Protein 2WTP (pdb70)

Solvent-accessible surface area: 10714 Å² total; per-residue (Å²): 132,103,75,94,62,119,56,114,23,149,164,72,5,83,125,34,4,88,110,29,43,91,106,140,26,55,17,59,19,39,10,118,13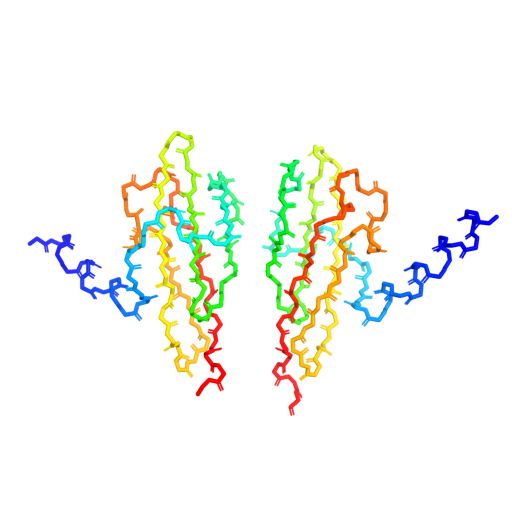4,70,51,187,50,11,16,1,64,19,30,18,22,0,0,1,55,17,55,147,92,39,41,4,10,44,3,28,81,19,77,165,58,37,36,1,24,0,9,69,13,6,90,114,1,89,60,3,85,45,6,106,0,83,0,25,108,3,138,129,140,128,79,133,55,134,35,148,197,118,5,84,128,34,2,80,109,24,47,89,98,126,26,70,29,75,20,74,17,62,136,77,17,170,26,6,11,3,35,16,34,22,20,0,0,1,74,17,66,184,85,55,37,4,10,44,2,30,93,16,130,173,97,51,32,6,44,0,15,52,13,4,97,113,3,83,56,3,87,58,10,82,0,96,2,32,142,12,136,178

Radius of gyration: 17.15 Å; Cα contacts (8 Å, |Δi|>4): 402; chains: 2; bounding box: 35×35×60 Å

InterPro domains:
  IPR031560 Heavy-metal resistance protein CzcE [PF16986] (52-130)
  IPR038674 CzcE superfamily [G3DSA:2.60.40.2280] (38-133)

Nearest PDB structures (foldseek):
  2wto-assembly1_B  TM=1.010E+00  e=3.961E-19  Cupriavidus metallidurans CH34
  1mzy-assembly1_A  TM=5.419E-01  e=1.209E+00  Cereibacter sphaeroides
  2yqb-assembly1_A  TM=2.994E-01  e=4.812E+00  Ralstonia pickettii 12J
  3zbm-assembly1_A  TM=2.886E-01  e=7.467E+00  Ralstonia pickettii 12J
  2wto-assembly1_B  TM=9.902E-01  e=2.083E-18  Cupriavidus metallidurans CH34

CATH classification: 2.60.40.2280

Organism: Cupriavidus metallidurans (strain ATCC 43123 / DSM 2839 / NBRC 102507 / CH34) (NCBI:txid266264)

Secondary structure (DSSP, 8-state):
-HHHHHHHHHHHHHTTEEEE-GGG-S-EEE--TT--EEEEETT-EEEEEETTEEEEEEE---SS-EEEEHHHH-TTSTT-TTPEEEEEPPTT-/-HHHHHHHHHGGGEEEE-GGG-S-EEE--TT--EEEEETT-EEEEEETTEEEEEEE--BSS-EEEEHHHH-TTSTT-TT-EEEEEBP--

B-factor: mean 20.97, std 13.13, range [6.56, 79.63]

Foldseek 3Di:
DVVVVLVVLQVVLVVWFDWDDPVQAPEEAEQDPPAAEDEDEAQHWYWYDYPNDITITGTHAAQAWDKDQQCSVCVPHPNRGRYIYIYHHHPPD/DVLVVLQVVLVQFFDWDDPVPAPEEAEQDPPPQEDEEEAQHKYWYDHVPDITITGTHQAQAWDKDQQCSNPVPHPNRGRYMYTYHHHPD

Structure (mmCIF, N/CA/C/O backbone):
data_2WTP
#
_entry.id   2WTP
#
_cell.length_a   105.000
_cell.length_b   29.530
_cell.length_c   71.170
_cell.angle_alpha   90.00
_cell.angle_beta   113.41
_cell.angle_gamma   90.00
#
_symmetry.space_group_name_H-M   'C 1 2 1'
#
loop_
_entity.id
_entity.type
_entity.pdbx_description
1 polymer 'ORF131 PROTEIN'
2 non-polymer DI(HYDROXYETHYL)ETHER
3 non-polymer 1,2-ETHANEDIOL
4 non-polymer 'COPPER (II) ION'
5 non-polymer 'MAGNESIUM ION'
6 non-polymer 'CHLORIDE ION'
7 non-polymer 2-AMINO-2-HYDROXYMETHYL-PROPANE-1,3-DIOL
8 water water
#
loop_
_atom_site.group_PDB
_atom_site.id
_atom_site.type_symbol
_atom_site.label_atom_id
_atom_site.label_alt_id
_atom_site.label_comp_id
_atom_site.label_asym_id
_atom_site.label_entity_id
_atom_site.label_seq_id
_atom_site.pdbx_PDB_ins_code
_atom_site.Cartn_x
_atom_site.Cartn_y
_atom_site.Cartn_z
_atom_site.occupancy
_atom_site.B_iso_or_equiv
_atom_site.auth_seq_id
_atom_site.auth_comp_id
_atom_site.auth_asym_id
_atom_site.auth_atom_id
_atom_site.pdbx_PDB_model_num
ATOM 1 N N . SER A 1 36 ? 14.182 19.051 8.129 1.00 79.63 13 SER A N 1
ATOM 2 C CA . SER A 1 36 ? 13.599 18.620 9.399 1.00 78.40 13 SER A CA 1
ATOM 3 C C . SER A 1 36 ? 14.524 18.828 10.597 1.00 72.51 13 SER A C 1
ATOM 4 O O . SER A 1 36 ? 14.051 19.098 11.689 1.00 76.02 13 SER A O 1
ATOM 7 N N . THR A 1 37 ? 15.830 18.688 10.394 1.00 67.33 14 THR A N 1
ATOM 8 C CA . THR A 1 37 ? 16.806 18.899 11.463 1.00 66.76 14 THR A CA 1
ATOM 9 C C . THR A 1 37 ? 16.796 20.347 11.948 1.00 73.56 14 THR A C 1
ATOM 10 O O . THR A 1 37 ? 16.995 20.634 13.132 1.00 68.78 14 THR A O 1
ATOM 14 N N . ALA A 1 38 ? 16.573 21.274 11.029 1.00 54.03 15 ALA A N 1
ATOM 15 C CA . ALA A 1 38 ? 16.525 22.657 11.435 1.00 56.35 15 ALA A CA 1
ATOM 16 C C . ALA A 1 38 ? 15.301 22.882 12.317 1.00 48.03 15 ALA A C 1
ATOM 17 O O . ALA A 1 38 ? 15.401 23.510 13.365 1.00 46.04 15 ALA A O 1
ATOM 19 N N . THR A 1 39 ? 14.145 22.386 11.887 1.00 36.80 16 THR A N 1
ATOM 20 C CA . THR A 1 39 ? 12.919 22.597 12.659 1.00 27.75 16 THR A CA 1
ATOM 21 C C . THR A 1 39 ? 13.016 21.961 14.059 1.00 43.06 16 THR A C 1
ATOM 22 O O . THR A 1 39 ? 12.514 22.486 15.043 1.00 30.98 16 THR A O 1
ATOM 26 N N . ALA A 1 40 ? 13.646 20.807 14.147 1.00 31.92 17 ALA A N 1
ATOM 27 C CA . ALA A 1 40 ? 13.713 20.125 15.432 1.00 36.46 17 ALA A CA 1
ATOM 28 C C . ALA A 1 40 ? 14.600 20.929 16.373 1.00 28.71 17 ALA A C 1
ATOM 29 O O . ALA A 1 40 ? 14.310 21.013 17.599 1.00 23.72 17 ALA A O 1
ATOM 31 N N . GLN A 1 41 ? 15.658 21.523 15.817 1.00 27.24 18 GLN A N 1
ATOM 32 C CA . GLN A 1 41 ? 16.612 22.345 16.557 1.00 32.96 18 GLN A CA 1
ATOM 33 C C . GLN A 1 41 ? 15.856 23.548 17.155 1.00 33.21 18 GLN A C 1
ATOM 34 O O . GLN A 1 41 ? 16.149 23.992 18.295 1.00 24.67 18 GLN A O 1
ATOM 40 N N . ALA A 1 42 ? 14.863 24.042 16.419 1.00 29.22 19 ALA A N 1
ATOM 41 C CA . ALA A 1 42 ? 14.101 25.208 16.860 1.00 34.85 19 ALA A CA 1
ATOM 42 C C . ALA A 1 42 ? 13.106 24.841 17.993 1.00 29.46 19 ALA A C 1
ATOM 43 O O . ALA A 1 42 ? 12.971 25.581 18.998 1.00 24.02 19 ALA A O 1
ATOM 45 N N . MET A 1 43 ? 12.479 23.664 17.915 1.00 25.72 20 MET A N 1
ATOM 46 C CA . MET A 1 43 ? 11.604 23.257 18.971 1.00 20.57 20 MET A CA 1
ATOM 47 C C . MET A 1 43 ? 12.399 22.865 20.240 1.00 14.57 20 MET A C 1
ATOM 48 O O . MET A 1 43 ? 11.839 22.904 21.343 1.00 15.24 20 MET A O 1
ATOM 53 N N . ALA A 1 44 ? 13.602 22.311 20.052 1.00 16.89 21 ALA A N 1
ATOM 54 C CA . ALA A 1 44 ? 14.449 21.976 21.206 1.00 14.22 21 ALA A CA 1
ATOM 55 C C . ALA A 1 44 ? 14.767 23.280 21.916 1.00 13.22 21 ALA A C 1
ATOM 56 O O . ALA A 1 44 ? 14.820 23.278 23.130 1.00 11.63 21 ALA A O 1
ATOM 58 N N . LYS A 1 45 ? 15.014 24.358 21.170 1.00 15.69 22 LYS A N 1
ATOM 59 C CA . LYS A 1 45 ? 15.395 25.630 21.851 1.00 15.04 22 LYS A CA 1
ATOM 60 C C . LYS A 1 45 ? 14.151 26.148 22.573 1.00 14.69 22 LYS A C 1
ATOM 61 O O . LYS A 1 45 ? 14.277 26.660 23.676 1.00 12.36 22 LYS A O 1
ATOM 67 N N . ARG A 1 46 ? 12.930 26.016 22.025 1.00 14.73 23 ARG A N 1
ATOM 68 C CA . ARG A 1 46 ? 11.751 26.428 22.765 1.00 12.99 23 ARG A CA 1
ATOM 69 C C . ARG A 1 46 ? 11.592 25.643 24.063 1.00 12.79 23 ARG A C 1
ATOM 70 O O . ARG A 1 46 ? 11.325 26.181 25.144 1.00 13.98 23 ARG A O 1
ATOM 78 N N . HIS A 1 47 ? 11.767 24.304 23.974 1.00 12.66 24 HIS A N 1
ATOM 79 C CA . HIS A 1 47 ? 11.655 23.482 25.153 1.00 12.50 24 HIS A CA 1
ATOM 80 C C . HIS A 1 47 ? 12.674 23.909 26.203 1.00 10.45 24 HIS A C 1
ATOM 81 O O . HIS A 1 47 ? 12.354 24.035 27.372 1.00 9.81 24 HIS A O 1
ATOM 88 N N . ALA A 1 48 ? 13.929 24.082 25.747 1.00 10.81 25 ALA A N 1
ATOM 89 C CA . ALA A 1 48 ? 14.931 24.502 26.738 1.00 10.57 25 ALA A CA 1
ATOM 90 C C . ALA A 1 48 ? 14.571 25.823 27.414 1.00 9.53 25 ALA A C 1
ATOM 91 O O . ALA A 1 48 ? 14.944 25.942 28.627 1.00 8.92 25 ALA A O 1
ATOM 93 N N . THR A 1 49 ? 13.977 26.784 26.721 1.00 9.70 26 THR A N 1
ATOM 94 C CA . THR A 1 49 ? 13.651 28.072 27.304 1.00 9.44 26 THR A CA 1
ATOM 95 C C . THR A 1 49 ? 12.675 27.898 28.466 1.00 9.22 26 THR A C 1
ATOM 96 O O . THR A 1 49 ? 12.685 28.783 29.375 1.00 8.81 26 THR A O 1
ATOM 100 N N . LEU A 1 50 ? 11.901 26.817 28.543 1.00 10.09 27 LEU A N 1
ATOM 101 C CA . LEU A 1 50 ? 11.046 26.588 29.711 1.00 10.45 27 LEU A CA 1
ATOM 102 C C . LEU A 1 50 ? 11.825 26.262 30.931 1.00 9.86 27 LEU A C 1
ATOM 103 O O . LEU A 1 50 ? 11.246 26.274 32.029 1.00 10.89 27 LEU A O 1
ATOM 108 N N . TYR A 1 51 ? 13.111 26.002 30.840 1.00 8.52 28 TYR A N 1
ATOM 109 C CA . TYR A 1 51 ? 13.913 25.579 31.964 1.00 8.48 28 TYR A CA 1
ATOM 110 C C . TYR A 1 51 ? 14.975 26.520 32.396 1.00 7.11 28 TYR A C 1
ATOM 111 O O . TYR A 1 51 ? 15.860 26.236 33.253 1.00 6.56 28 TYR A O 1
ATOM 120 N N . GLY A 1 52 ? 15.026 27.696 31.737 1.00 8.79 29 GLY A N 1
ATOM 121 C CA . GLY A 1 52 ? 16.061 28.721 32.109 1.00 8.17 29 GLY A CA 1
ATOM 122 C C . GLY A 1 52 ? 16.619 29.371 30.913 1.00 8.30 29 GLY A C 1
ATOM 123 O O . GLY A 1 52 ? 16.050 29.461 29.852 1.00 10.02 29 GLY A O 1
ATOM 124 N N . ASP A 1 53 ? 17.821 29.921 31.105 1.00 8.19 30 ASP A N 1
ATOM 125 C CA . ASP A 1 53 ? 18.430 30.840 30.142 1.00 8.70 30 ASP A CA 1
ATOM 126 C C . ASP A 1 53 ? 19.899 30.568 29.985 1.00 8.63 30 ASP A C 1
ATOM 127 O O . ASP A 1 53 ? 20.589 30.299 30.994 1.00 8.24 30 ASP A O 1
ATOM 132 N N . PRO A 1 54 ? 20.468 30.715 28.832 1.00 9.81 31 PRO A N 1
ATOM 133 C CA . PRO A 1 54 ? 21.932 30.691 28.694 1.00 8.96 31 PRO A CA 1
ATOM 134 C C . PRO A 1 54 ? 22.629 31.689 29.595 1.00 10.22 31 PRO A C 1
ATOM 135 O O . PRO A 1 54 ? 22.058 32.804 29.921 1.00 11.10 31 PRO A O 1
ATOM 139 N N . ALA A 1 55 ? 23.792 31.310 30.113 1.00 10.92 32 ALA A N 1
ATOM 140 C CA . ALA A 1 55 ? 24.538 32.153 31.022 1.00 9.05 32 ALA A CA 1
ATOM 141 C C . ALA A 1 55 ? 25.982 32.194 30.626 1.00 9.99 32 ALA A C 1
ATOM 142 O O . ALA A 1 55 ? 26.417 31.364 29.841 1.00 13.05 32 ALA A O 1
ATOM 144 N N . GLY A 1 56 ? 26.697 33.173 31.207 1.00 12.19 33 GLY A N 1
ATOM 145 C CA . GLY A 1 56 ? 28.163 33.162 31.042 1.00 12.39 33 GLY A CA 1
ATOM 146 C C . GLY A 1 56 ? 28.892 32.387 32.136 1.00 10.24 33 GLY A C 1
ATOM 147 O O . GLY A 1 56 ? 28.455 32.395 33.295 1.00 10.39 33 GLY A O 1
ATOM 148 N N . GLN A 1 57 ? 29.976 31.690 31.762 1.00 12.03 34 GLN A N 1
ATOM 149 C CA . GLN A 1 57 ? 30.783 31.026 32.745 1.00 10.88 34 GLN A CA 1
ATOM 150 C C . GLN A 1 57 ? 31.264 31.879 33.876 1.00 11.19 34 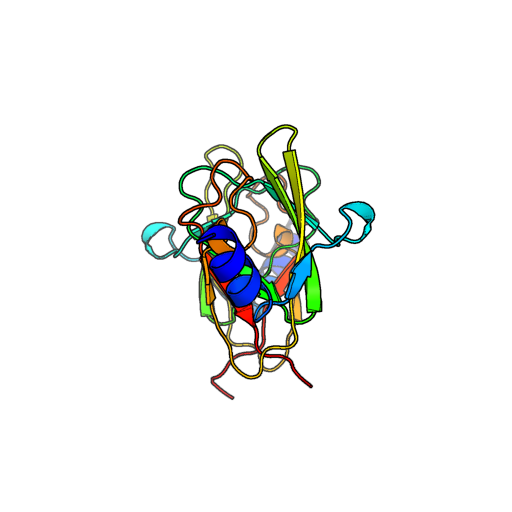GLN A C 1
ATOM 151 O O . GLN A 1 57 ? 31.402 31.342 35.025 1.00 11.50 34 GLN A O 1
ATOM 157 N N . SER A 1 58 ? 31.427 33.193 33.631 1.00 10.52 35 SER A N 1
ATOM 158 C CA . SER A 1 58 ? 31.904 34.031 34.721 1.00 11.63 35 SER A CA 1
ATOM 159 C C . SER A 1 58 ? 30.908 34.230 35.848 1.00 11.01 35 SER A C 1
ATOM 160 O O . SER A 1 58 ? 31.261 34.729 36.913 1.00 12.68 35 SER A O 1
ATOM 163 N N . GLN A 1 59 ? 29.645 33.832 35.651 1.00 8.62 36 GLN A N 1
ATOM 164 C CA . GLN A 1 59 ? 28.631 33.921 36.698 1.00 7.89 36 GLN A CA 1
ATOM 165 C C . GLN A 1 59 ? 28.298 32.557 37.326 1.00 7.74 36 GLN A C 1
ATOM 166 O O . GLN A 1 59 ? 27.443 32.508 38.187 1.00 10.34 36 GLN A O 1
ATOM 172 N N . ALA A 1 60 ? 28.944 31.508 36.837 1.00 8.10 37 ALA A N 1
ATOM 173 C CA . ALA A 1 60 ? 28.604 30.187 37.384 1.00 7.96 37 ALA A CA 1
ATOM 174 C C . ALA A 1 60 ? 29.268 29.967 38.723 1.00 9.49 37 ALA A C 1
ATOM 175 O O . ALA A 1 60 ? 30.417 30.342 38.948 1.00 9.44 37 ALA A O 1
ATOM 177 N N . SER A 1 61 ? 28.560 29.221 39.584 1.00 8.76 38 SER A N 1
ATOM 178 C CA . SER A 1 61 ? 29.063 28.955 40.929 1.00 8.25 38 SER A CA 1
ATOM 179 C C . SER A 1 61 ? 29.817 27.626 40.971 1.00 8.44 38 SER A C 1
ATOM 180 O O . SER A 1 61 ? 30.473 27.329 41.966 1.00 8.55 38 SER A O 1
ATOM 183 N N . ARG A 1 62 ? 29.756 26.804 39.928 1.00 8.22 39 ARG A N 1
ATOM 184 C CA . ARG A 1 62 ? 30.572 25.577 39.828 1.00 8.60 39 ARG A CA 1
ATOM 185 C C . ARG A 1 62 ? 30.659 25.139 38.354 1.00 8.66 39 ARG A C 1
ATOM 186 O O . ARG A 1 62 ? 29.822 25.612 37.565 1.00 8.52 39 ARG A O 1
ATOM 194 N N . ILE A 1 63 ? 31.601 24.274 38.046 1.00 9.04 40 ILE A N 1
ATOM 195 C CA . ILE A 1 63 ? 31.702 23.705 36.672 1.00 9.28 40 ILE A CA 1
ATOM 196 C C . ILE A 1 63 ? 31.537 22.210 36.868 1.00 10.91 40 ILE A C 1
ATOM 197 O O . ILE A 1 63 ? 32.254 21.545 37.708 1.00 11.79 40 ILE A O 1
ATOM 202 N N . ILE A 1 64 ? 30.549 21.626 36.151 1.00 11.69 41 ILE A N 1
ATOM 203 C CA . ILE A 1 64 ? 30.286 20.167 36.264 1.00 12.17 41 ILE A CA 1
ATOM 204 C C . ILE A 1 64 ? 30.918 19.548 34.998 1.00 9.98 41 ILE A C 1
ATOM 205 O O . ILE A 1 64 ? 30.623 19.945 33.870 1.00 12.23 41 ILE A O 1
ATOM 210 N N . ASP A 1 65 ? 31.817 18.578 35.182 1.00 15.81 42 ASP A N 1
ATOM 211 C CA A ASP A 1 65 ? 32.394 17.837 34.065 0.50 16.45 42 ASP A CA 1
ATOM 212 C CA B ASP A 1 65 ? 32.374 17.831 34.051 0.50 16.45 42 ASP A CA 1
ATOM 213 C C . ASP A 1 65 ? 31.347 16.826 33.525 1.00 14.77 42 ASP A C 1
ATOM 214 O O . ASP A 1 65 ? 30.761 16.042 34.258 1.00 20.91 42 ASP A O 1
ATOM 223 N N . VAL A 1 66 ? 31.109 16.864 32.229 1.00 12.65 43 VAL A N 1
ATOM 224 C CA . VAL A 1 66 ? 30.163 15.939 31.594 1.00 13.65 43 VAL A CA 1
ATOM 225 C C . VAL A 1 66 ? 30.973 14.767 30.995 1.00 16.47 43 VAL A C 1
ATOM 226 O O . VAL A 1 66 ? 31.742 14.951 30.079 1.00 22.15 43 VAL A O 1
ATOM 230 N N . LYS A 1 67 ? 30.976 13.650 31.700 1.00 17.74 44 LYS A N 1
ATOM 231 C CA . LYS A 1 67 ? 31.830 12.472 31.325 1.00 20.38 44 LYS A CA 1
ATOM 232 C C . LYS A 1 67 ? 30.937 11.414 30.786 1.00 22.99 44 LYS A C 1
ATOM 233 O O . LYS A 1 67 ? 29.775 11.321 31.160 1.00 22.85 44 LYS A O 1
ATOM 239 N N . PRO A 1 68 ? 31.447 10.579 29.884 1.00 25.75 45 PRO A N 1
ATOM 240 C CA . PRO A 1 68 ? 30.629 9.471 29.375 1.00 22.61 45 PRO A CA 1
ATOM 241 C C . PRO A 1 68 ? 30.023 8.590 30.497 1.00 18.37 45 PRO A C 1
ATOM 242 O O . PRO A 1 68 ? 30.773 8.267 31.426 1.00 25.09 45 PRO A O 1
ATOM 246 N N . GLY A 1 69 ? 28.761 8.281 30.421 1.00 20.30 46 GLY A N 1
ATOM 247 C CA . GLY A 1 69 ? 28.202 7.398 31.438 1.00 22.69 46 GLY A CA 1
ATOM 248 C C . GLY A 1 69 ? 27.382 8.180 32.444 1.00 22.42 46 GLY A C 1
ATOM 249 O O . GLY A 1 69 ? 26.496 7.655 33.089 1.00 17.22 46 GLY A O 1
ATOM 250 N N . MET A 1 70 ? 27.643 9.480 32.562 1.00 19.67 47 MET A N 1
ATOM 251 C CA A MET A 1 70 ? 26.921 10.297 33.528 0.50 15.07 47 MET A CA 1
ATOM 252 C CA B MET A 1 70 ? 26.936 10.289 33.551 0.50 15.09 47 MET A CA 1
ATOM 253 C C . MET A 1 70 ? 25.433 10.224 33.263 1.00 17.72 47 MET A C 1
ATOM 254 O O . MET A 1 70 ? 25.004 10.309 32.079 1.00 18.67 47 MET A O 1
ATOM 263 N N . ARG A 1 71 ? 24.608 10.109 34.314 1.00 14.36 48 ARG A N 1
ATOM 264 C CA . ARG A 1 71 ? 23.167 10.000 34.167 1.00 15.82 48 ARG A CA 1
ATOM 265 C C . ARG A 1 71 ? 22.387 11.177 34.695 1.00 12.47 48 ARG A C 1
ATOM 266 O O . ARG A 1 71 ? 21.434 11.575 34.047 1.00 13.19 48 ARG A O 1
ATOM 274 N N . TYR A 1 72 ? 22.753 11.723 35.864 1.00 10.58 49 TYR A N 1
ATOM 275 C CA . TYR A 1 72 ? 22.069 12.931 36.265 1.00 10.50 49 TYR A CA 1
ATOM 276 C C . TYR A 1 72 ? 22.930 13.781 37.160 1.00 10.23 49 TYR A C 1
ATOM 277 O O . TYR A 1 72 ? 23.945 13.312 37.673 1.00 10.71 49 TYR A O 1
ATOM 286 N N . VAL A 1 73 ? 22.508 15.042 37.270 1.00 9.25 50 VAL A N 1
ATOM 287 C CA A VAL A 1 73 ? 23.062 15.968 38.272 0.50 9.05 50 VAL A CA 1
ATOM 288 C CA B VAL A 1 73 ? 23.062 15.954 38.259 0.50 9.05 50 VAL A CA 1
ATOM 289 C C . VAL A 1 73 ? 21.908 16.689 38.901 1.00 8.43 50 VAL A C 1
ATOM 290 O O . VAL A 1 73 ? 20.814 16.740 38.356 1.00 9.36 50 VAL A O 1
ATOM 297 N N . ASN A 1 74 ? 22.084 17.211 40.122 1.00 8.44 51 ASN A N 1
ATOM 298 C CA . ASN A 1 74 ? 21.061 18.015 40.808 1.00 8.23 51 ASN A CA 1
ATOM 299 C C . ASN A 1 74 ? 21.429 19.464 40.818 1.00 8.30 51 ASN A C 1
ATOM 300 O O . ASN A 1 74 ? 22.548 19.782 41.196 1.00 8.29 51 ASN A O 1
ATOM 305 N N . VAL A 1 75 ? 20.501 20.325 40.418 1.00 8.10 52 VAL A N 1
ATOM 306 C CA . VAL A 1 75 ? 20.724 21.801 40.516 1.00 7.69 52 VAL A CA 1
ATOM 307 C C . VAL A 1 75 ? 19.542 22.396 41.202 1.00 7.71 52 VAL A C 1
ATOM 308 O O . VAL A 1 75 ? 18.434 21.850 41.331 1.00 8.69 52 VAL A O 1
ATOM 312 N N . ASP A 1 76 ? 19.784 23.588 41.743 1.00 8.06 53 ASP A N 1
ATOM 313 C CA . ASP A 1 76 ? 18.710 24.355 42.331 1.00 10.28 53 ASP A CA 1
ATOM 314 C C . ASP A 1 76 ? 18.045 25.266 41.290 1.00 7.33 53 ASP A C 1
ATOM 315 O O . ASP A 1 76 ? 18.657 25.750 40.349 1.00 8.88 53 ASP A O 1
ATOM 320 N N . SER A 1 77 ? 16.765 25.509 41.571 1.00 8.06 54 SER A N 1
ATOM 321 C CA A SER A 1 77 ? 16.103 26.634 40.821 0.80 8.02 54 SER A CA 1
ATOM 322 C CA B SER A 1 77 ? 16.111 26.614 40.847 0.20 8.02 54 SER A CA 1
ATOM 323 C C . SER A 1 77 ? 16.981 27.873 40.967 1.00 7.38 54 SER A C 1
ATOM 324 O O . SER A 1 77 ? 17.407 28.243 42.080 1.00 9.09 54 SER A O 1
ATOM 329 N N . GLY A 1 78 ? 17.213 28.596 39.871 1.00 7.37 55 GLY A N 1
ATOM 330 C CA . GLY A 1 78 ? 18.007 29.816 39.929 1.00 9.55 55 GLY A CA 1
ATOM 331 C C . GLY A 1 78 ? 19.501 29.651 39.917 1.00 8.02 55 GLY A C 1
ATOM 332 O O . GLY A 1 78 ? 20.223 30.617 39.868 1.00 11.83 55 GLY A O 1
ATOM 333 N N . GLU A 1 79 ? 19.968 28.407 40.054 1.00 7.31 56 GLU A N 1
ATOM 334 C CA . GLU A 1 79 ? 21.455 28.237 40.079 1.00 7.26 56 GLU A CA 1
ATOM 335 C C . GLU A 1 79 ? 22.084 28.470 38.739 1.00 7.03 56 GLU A C 1
ATOM 336 O O . GLU A 1 79 ? 21.442 28.107 37.687 1.00 7.42 56 GLU A O 1
ATOM 342 N N . THR A 1 80 ? 23.273 29.059 38.678 1.00 8.17 57 THR A N 1
ATOM 343 C CA . THR A 1 80 ? 23.985 29.240 37.426 1.00 7.72 57 THR A CA 1
ATOM 344 C C . THR A 1 80 ? 25.161 28.263 37.475 1.00 8.51 57 THR A C 1
ATOM 345 O O . THR A 1 80 ? 26.010 28.305 38.350 1.00 9.84 57 THR A O 1
ATOM 349 N N . VAL A 1 81 ? 25.165 27.335 36.519 1.00 8.72 58 VAL A N 1
ATOM 350 C CA . VAL A 1 81 ? 26.102 26.174 36.495 1.00 9.02 58 VAL A CA 1
ATOM 351 C C . VAL A 1 81 ? 26.754 26.142 35.169 1.00 8.54 58 VAL A C 1
ATOM 352 O O . VAL A 1 81 ? 26.066 26.318 34.108 1.00 10.86 58 VAL A O 1
ATOM 356 N N . ALA A 1 82 ? 28.051 25.898 35.158 1.00 8.04 59 ALA A N 1
ATOM 357 C CA . ALA A 1 82 ? 28.741 25.685 33.888 1.00 10.77 59 ALA A CA 1
ATOM 358 C C . ALA A 1 82 ? 29.013 24.221 33.703 1.00 9.45 59 ALA A C 1
ATOM 359 O O . ALA A 1 82 ? 29.184 23.454 34.702 1.00 12.01 59 ALA A O 1
ATOM 361 N N . PHE A 1 83 ? 28.860 23.773 32.456 1.00 9.19 60 PHE A N 1
ATOM 362 C CA . PHE A 1 83 ? 29.076 22.372 32.137 1.00 9.49 60 PHE A CA 1
ATOM 363 C C . PHE A 1 83 ? 30.238 22.268 31.177 1.00 10.52 60 PHE A C 1
ATOM 364 O O . PHE A 1 83 ? 30.315 23.046 30.206 1.00 13.16 60 PHE A O 1
ATOM 372 N N . ARG A 1 84 ? 31.115 21.343 31.444 1.00 10.23 61 ARG A N 1
ATOM 373 C CA A ARG A 1 84 ? 32.387 21.205 30.700 0.60 10.74 61 ARG A CA 1
ATOM 374 C CA B ARG A 1 84 ? 32.334 21.223 30.650 0.40 10.72 61 ARG A CA 1
ATOM 375 C C . ARG A 1 84 ? 32.449 19.877 29.968 1.00 12.04 61 ARG A C 1
ATOM 376 O O . ARG A 1 84 ? 32.200 18.842 30.578 1.00 14.21 61 ARG A O 1
ATOM 391 N N . ALA A 1 85 ? 32.831 19.929 28.690 1.00 10.85 62 ALA A N 1
ATOM 392 C CA . ALA A 1 85 ? 33.240 18.718 27.957 1.00 12.07 62 ALA A CA 1
ATOM 393 C C . ALA A 1 85 ? 34.598 19.037 27.360 1.00 11.96 62 ALA A C 1
ATOM 394 O O . ALA A 1 85 ? 34.717 19.920 26.530 1.00 15.47 62 ALA A O 1
ATOM 396 N N . GLY A 1 86 ? 35.627 18.362 27.857 1.00 16.97 63 GLY A N 1
ATOM 397 C CA . GLY A 1 86 ? 37.007 18.754 27.505 1.00 17.46 63 GLY A CA 1
ATOM 398 C C . GLY A 1 86 ? 37.324 20.181 27.935 1.00 15.89 63 GLY A C 1
ATOM 399 O O . GLY A 1 86 ? 37.189 20.517 29.109 1.00 22.53 63 GLY A O 1
ATOM 400 N N . GLU A 1 87 ? 37.586 21.082 27.001 1.00 19.97 64 GLU A N 1
ATOM 401 C CA . GLU A 1 87 ? 37.754 22.466 27.387 1.00 21.03 64 GLU A CA 1
ATOM 402 C C . GLU A 1 87 ? 36.632 23.306 26.869 1.00 23.53 64 GLU A C 1
ATOM 403 O O . GLU A 1 87 ? 36.646 24.529 27.034 1.00 25.61 64 GLU A O 1
ATOM 409 N N . LYS A 1 88 ? 35.598 22.680 26.318 1.00 17.99 65 LYS A N 1
ATOM 410 C CA . LYS A 1 88 ? 34.427 23.470 25.941 1.00 15.61 65 LYS A CA 1
ATOM 411 C C . LYS A 1 88 ? 33.501 23.609 27.180 1.00 16.38 65 LYS A C 1
ATOM 412 O O . LYS A 1 88 ? 33.198 22.615 27.840 1.00 13.06 65 LYS A O 1
ATOM 418 N N . ILE A 1 89 ? 33.148 24.851 27.509 1.00 17.40 66 ILE A N 1
ATOM 419 C CA . ILE A 1 89 ? 32.315 25.152 28.677 1.00 13.61 66 ILE A CA 1
ATOM 420 C C . ILE A 1 89 ? 31.100 25.913 28.214 1.00 13.05 66 ILE A C 1
ATOM 421 O O . ILE A 1 89 ? 31.191 26.958 27.498 1.00 18.02 66 ILE A O 1
ATOM 426 N N . VAL A 1 90 ? 29.919 25.458 28.639 1.00 12.82 67 VAL A N 1
ATOM 427 C CA . VAL A 1 90 ? 28.657 26.164 28.345 1.00 12.83 67 VAL A CA 1
ATOM 428 C C . VAL A 1 90 ? 27.905 26.322 29.673 1.00 10.08 67 VAL A C 1
ATOM 429 O O . VAL A 1 90 ? 27.743 25.317 30.395 1.00 11.38 67 VAL A O 1
ATOM 433 N N . ALA A 1 91 ? 27.394 27.507 29.987 1.00 10.01 68 ALA A N 1
ATOM 434 C CA . ALA A 1 91 ? 26.703 27.741 31.263 1.00 9.64 68 ALA A CA 1
ATOM 435 C C . ALA A 1 91 ? 25.228 28.053 31.122 1.00 8.04 68 ALA A C 1
ATOM 436 O O . ALA A 1 91 ? 24.765 28.406 30.013 1.00 8.65 68 ALA A O 1
ATOM 438 N N . TRP A 1 92 ? 24.475 27.790 32.171 1.00 7.97 69 TRP A N 1
ATOM 439 C CA . TRP A 1 92 ? 23.012 27.933 32.173 1.00 7.50 69 TRP A CA 1
ATOM 440 C C . TRP A 1 92 ? 22.569 28.442 33.502 1.00 7.19 69 TRP A C 1
ATOM 441 O O . TRP A 1 92 ? 23.085 27.979 34.544 1.00 8.91 69 TRP A O 1
ATOM 452 N N . THR A 1 93 ? 21.530 29.290 33.517 1.00 7.16 70 THR A N 1
ATOM 453 C CA . THR A 1 93 ? 20.842 29.671 34.725 1.00 7.45 70 THR A CA 1
ATOM 454 C C . THR A 1 93 ? 19.489 29.006 34.748 1.00 7.02 70 THR A C 1
ATOM 455 O O . THR A 1 93 ? 18.635 29.282 33.900 1.00 8.21 70 THR A O 1
ATOM 459 N N . PHE A 1 94 ? 19.254 28.152 35.737 1.00 6.97 71 PHE A N 1
ATOM 460 C CA . PHE A 1 94 ? 17.981 27.433 35.798 1.00 7.14 71 PHE A CA 1
ATOM 461 C C . PHE A 1 94 ? 16.821 28.248 36.234 1.00 7.15 71 PHE A C 1
ATOM 462 O O . PHE A 1 94 ? 17.003 29.183 37.045 1.00 9.36 71 PHE A O 1
ATOM 470 N N . ALA A 1 95 ? 15.652 27.992 35.643 1.00 8.23 72 ALA A N 1
ATOM 471 C CA . ALA A 1 95 ? 14.465 28.735 35.992 1.00 8.66 72 ALA A CA 1
ATOM 472 C C . ALA A 1 95 ? 14.036 28.491 37.414 1.00 10.28 72 ALA A C 1
ATOM 473 O O . ALA A 1 95 ? 14.545 27.580 38.102 1.00 9.57 72 ALA A O 1
ATOM 475 N N . GLN A 1 96 ? 13.005 29.222 37.858 1.00 8.26 73 GLN A N 1
ATOM 476 C CA . GLN A 1 96 ? 12.404 29.054 39.170 1.00 8.77 73 GLN A CA 1
ATOM 477 C C . GLN A 1 96 ? 11.216 28.148 39.021 1.00 10.25 73 GLN A C 1
ATOM 478 O O . GLN A 1 96 ? 10.205 28.521 38.434 1.00 12.07 73 GLN A O 1
ATOM 484 N N . MET A 1 97 ? 11.364 26.913 39.508 1.00 9.75 74 MET A N 1
ATOM 485 C CA . MET A 1 97 ? 10.361 25.903 39.264 1.00 9.64 74 MET A CA 1
ATOM 486 C C . MET A 1 97 ? 9.368 25.717 40.354 1.00 10.51 74 MET A C 1
ATOM 487 O O . MET A 1 97 ? 9.729 25.633 41.530 1.00 11.20 74 MET A O 1
ATOM 492 N N . VAL A 1 98 ? 8.071 25.557 40.030 1.00 9.86 75 VAL A N 1
ATOM 493 C CA . VAL A 1 98 ? 7.093 25.416 41.109 1.00 12.78 75 VAL A CA 1
ATOM 494 C C . VAL A 1 98 ? 7.167 24.063 41.851 1.00 12.33 75 VAL A C 1
ATOM 495 O O . VAL A 1 98 ? 6.838 23.960 42.999 1.00 14.53 75 VAL A O 1
ATOM 499 N N . ARG A 1 99 ? 7.623 23.053 41.100 1.00 11.21 76 ARG A N 1
ATOM 500 C CA . ARG A 1 99 ? 7.833 21.732 41.648 1.00 10.74 76 ARG A CA 1
ATOM 501 C C . ARG A 1 99 ? 9.115 21.202 41.063 1.00 9.75 76 ARG A C 1
ATOM 502 O O . ARG A 1 99 ? 9.612 21.680 40.0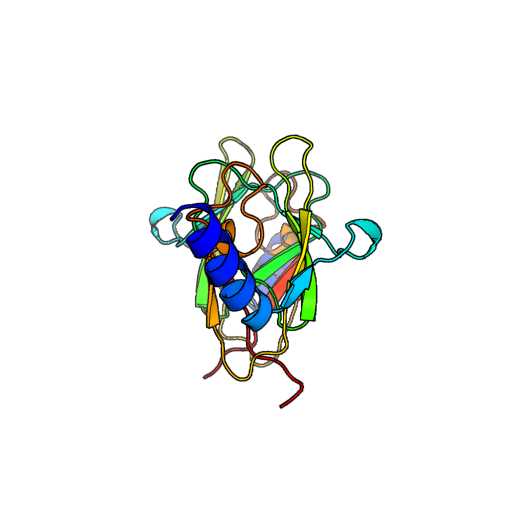13 1.00 9.61 76 ARG A O 1
ATOM 510 N N . ASP A 1 100 ? 9.666 20.167 41.699 1.00 9.29 77 ASP A N 1
ATOM 511 C CA . ASP A 1 100 ? 10.867 19.528 41.118 1.00 8.54 77 ASP A CA 1
ATOM 512 C C . ASP A 1 100 ? 10.606 19.053 39.696 1.00 8.43 77 ASP A C 1
ATOM 513 O O . ASP A 1 100 ? 9.440 18.560 39.386 1.00 10.59 77 ASP A O 1
ATOM 518 N N . THR A 1 101 ? 11.581 19.232 38.813 1.00 8.21 78 THR A N 1
ATOM 519 C CA . THR A 1 101 ? 11.375 18.795 37.445 1.00 8.58 78 THR A CA 1
ATOM 520 C C . THR A 1 101 ? 12.724 18.451 36.846 1.00 11.39 78 THR A C 1
ATOM 521 O O . THR A 1 101 ? 13.755 18.850 37.392 1.00 13.64 78 THR A O 1
ATOM 525 N N . SER A 1 102 ? 12.763 17.742 35.776 1.00 8.50 79 SER A N 1
ATOM 526 C CA . SER A 1 102 ? 13.999 17.498 35.117 1.00 8.45 79 SER A CA 1
ATOM 527 C C . SER A 1 102 ? 13.994 17.814 33.637 1.00 8.28 79 SER A C 1
ATOM 528 O O . SER A 1 102 ? 12.908 17.944 33.004 1.00 8.21 79 SER A O 1
ATOM 531 N N . VAL A 1 103 ? 15.197 17.983 33.062 1.00 8.16 80 VAL A N 1
ATOM 532 C CA . VAL A 1 103 ? 15.309 18.213 31.619 1.00 8.01 80 VAL A CA 1
ATOM 533 C C . VAL A 1 103 ? 16.551 17.560 31.098 1.00 8.38 80 VAL A C 1
ATOM 534 O O . VAL A 1 103 ? 17.553 17.483 31.842 1.00 8.38 80 VAL A O 1
ATOM 538 N N . ASP A 1 104 ? 16.563 17.165 29.821 1.00 8.26 81 ASP A N 1
ATOM 539 C CA . ASP A 1 104 ? 17.825 16.621 29.287 1.00 8.38 81 ASP A CA 1
ATOM 540 C C . ASP A 1 104 ? 18.810 17.705 29.005 1.00 8.10 81 ASP A C 1
ATOM 541 O O . ASP A 1 104 ? 18.459 18.642 28.272 1.00 8.15 81 ASP A O 1
ATOM 546 N N . LEU A 1 105 ? 20.071 17.569 29.449 1.00 8.23 82 LEU A N 1
ATOM 547 C CA . LEU A 1 105 ? 21.050 18.638 29.234 1.00 8.21 82 LEU A CA 1
ATOM 548 C C . LEU A 1 105 ? 21.263 18.792 27.721 1.00 10.80 82 LEU A C 1
ATOM 549 O O . LEU A 1 105 ? 21.687 19.870 27.267 1.00 11.17 82 LEU A O 1
ATOM 554 N N . GLY A 1 106 ? 21.115 17.739 26.926 1.00 8.91 83 GLY A N 1
ATOM 555 C CA . GLY A 1 106 ? 21.343 17.814 25.469 1.00 11.99 83 GLY A CA 1
ATOM 556 C C . GLY A 1 106 ? 20.343 18.719 24.755 1.00 12.55 83 GLY A C 1
ATOM 557 O O . GLY A 1 106 ? 20.606 19.092 23.597 1.00 15.61 83 GLY A O 1
ATOM 558 N N . LEU A 1 107 ? 19.231 19.032 25.394 1.00 8.89 84 LEU A N 1
ATOM 559 C CA . LEU A 1 107 ? 18.257 19.980 24.826 1.00 11.31 84 LEU A CA 1
ATOM 560 C C . LEU A 1 107 ? 18.607 21.399 25.234 1.00 9.14 84 LEU A C 1
ATOM 561 O O . LEU A 1 107 ? 18.387 22.334 24.474 1.00 11.63 84 LEU A O 1
ATOM 566 N N . LEU A 1 108 ? 19.185 21.581 26.413 1.00 10.06 85 LEU A N 1
ATOM 567 C CA . LEU A 1 108 ? 19.702 22.897 26.825 1.00 9.48 85 LEU A CA 1
ATOM 568 C C . LEU A 1 108 ? 20.920 23.325 26.052 1.00 11.76 85 LEU A C 1
ATOM 569 O O . LEU A 1 108 ? 21.108 24.514 25.732 1.00 13.24 85 LEU A O 1
ATOM 574 N N . MET A 1 109 ? 21.844 22.390 25.812 1.00 10.65 86 MET A N 1
ATOM 575 C CA . MET A 1 109 ? 23.163 22.744 25.225 1.00 10.48 86 MET A CA 1
ATOM 576 C C . MET A 1 109 ? 23.604 21.682 24.182 1.00 12.16 86 MET A C 1
ATOM 577 O O . MET A 1 109 ? 24.469 20.828 24.437 1.00 13.35 86 MET A O 1
ATOM 582 N N . PRO A 1 110 ? 22.897 21.674 23.049 1.00 14.74 87 PRO A N 1
ATOM 583 C CA . PRO A 1 110 ? 23.169 20.670 22.025 1.00 14.96 87 PRO A CA 1
ATOM 584 C C . PRO A 1 110 ? 24.597 20.756 21.472 1.00 17.97 87 PRO A C 1
ATOM 585 O O . PRO A 1 110 ? 25.065 19.730 20.977 1.00 26.10 87 PRO A O 1
ATOM 589 N N . ASP A 1 111 ? 25.254 21.892 21.636 1.00 15.36 88 ASP A N 1
ATOM 590 C CA . ASP A 1 111 ? 26.604 21.973 21.104 1.00 20.85 88 ASP A CA 1
ATOM 591 C C . ASP A 1 111 ? 27.673 21.546 22.076 1.00 22.27 88 ASP A C 1
ATOM 592 O O . ASP A 1 111 ? 28.880 21.609 21.749 1.00 24.86 88 ASP A O 1
ATOM 597 N N . LEU A 1 112 ? 27.298 21.104 23.279 1.00 14.21 89 LEU A N 1
ATOM 598 C CA . LEU A 1 112 ? 28.271 20.566 24.228 1.00 15.10 89 LEU A CA 1
ATOM 599 C C . LEU A 1 112 ? 28.342 19.084 24.032 1.00 16.49 89 LEU A C 1
ATOM 600 O O . LEU A 1 112 ? 27.400 18.346 24.301 1.00 15.23 89 LEU A O 1
ATOM 605 N N . PRO A 1 113 ? 29.458 18.584 23.508 1.00 15.55 90 PRO A N 1
ATOM 606 C CA . PRO A 1 113 ? 29.467 17.160 23.171 1.00 15.38 90 PRO A CA 1
ATOM 607 C C . PRO A 1 113 ? 29.283 16.258 24.384 1.00 15.98 90 PRO A C 1
ATOM 608 O O . PRO A 1 113 ? 29.846 16.503 25.436 1.00 18.25 90 PRO A O 1
ATOM 612 N N . GLY A 1 114 ? 28.449 15.212 24.261 1.00 15.98 91 GLY A N 1
ATOM 613 C CA . GLY A 1 114 ? 28.186 14.289 25.361 1.00 16.73 91 GLY A CA 1
ATOM 614 C C . GLY A 1 114 ? 27.053 14.706 26.287 1.00 13.35 91 GLY A C 1
ATOM 615 O O . GLY A 1 114 ? 26.744 14.004 27.267 1.00 16.97 91 GLY A O 1
ATOM 616 N N . SER A 1 115 ? 26.464 15.873 26.024 1.00 13.67 92 SER A N 1
ATOM 617 C CA . SER A 1 115 ? 25.382 16.374 26.890 1.00 15.39 92 SER A CA 1
ATOM 618 C C . SER A 1 115 ? 24.092 15.567 26.742 1.00 13.36 92 SER A C 1
ATOM 619 O O . SER A 1 115 ? 23.339 15.428 27.711 1.00 10.47 92 SER A O 1
ATOM 622 N N . ALA A 1 116 ? 23.799 14.988 25.561 1.00 13.02 93 ALA A N 1
ATOM 623 C CA . ALA A 1 116 ? 22.520 14.325 25.406 1.00 12.01 93 ALA A CA 1
ATOM 624 C C . ALA A 1 116 ? 22.444 13.031 26.240 1.00 12.54 93 ALA A C 1
ATOM 625 O O . ALA A 1 116 ? 23.402 12.186 26.198 1.00 17.32 93 ALA A O 1
ATOM 627 N N . GLY A 1 117 ? 21.379 12.867 26.982 1.00 11.09 94 GLY A N 1
ATOM 628 C CA . GLY A 1 117 ? 21.252 11.742 27.898 1.00 10.79 94 GLY A CA 1
ATOM 629 C C . GLY A 1 117 ? 21.641 11.996 29.314 1.00 12.70 94 GLY A C 1
ATOM 630 O O . GLY A 1 117 ? 21.457 11.124 30.143 1.00 18.49 94 GLY A O 1
ATOM 631 N N . VAL A 1 118 ? 22.227 13.155 29.612 1.00 12.02 95 VAL A N 1
ATOM 632 C CA . VAL A 1 118 ? 22.457 13.527 30.983 1.00 10.92 95 VAL A CA 1
ATOM 633 C C . VAL A 1 118 ? 21.203 14.285 31.456 1.00 9.92 95 VAL A C 1
ATOM 634 O O . VAL A 1 118 ? 20.821 15.296 30.779 1.00 14.30 95 VAL A O 1
ATOM 638 N N . ARG A 1 119 ? 20.546 13.875 32.492 1.00 8.89 96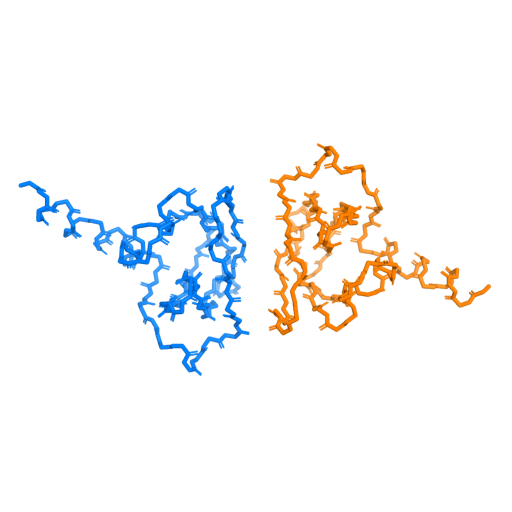 ARG A N 1
ATOM 639 C CA . ARG A 1 119 ? 19.310 14.531 32.945 1.00 8.92 96 ARG A CA 1
ATOM 640 C C . ARG A 1 119 ? 19.646 15.467 34.073 1.00 10.04 96 ARG A C 1
ATOM 641 O O . ARG A 1 119 ? 20.388 15.112 34.992 1.00 11.25 96 ARG A O 1
ATOM 649 N N . VAL A 1 120 ? 19.170 16.698 33.981 1.00 8.58 97 VAL A N 1
ATOM 650 C CA . VAL A 1 120 ? 19.352 17.652 35.101 1.00 8.41 97 VAL A CA 1
ATOM 651 C C . VAL A 1 120 ? 18.099 17.669 35.952 1.00 8.37 97 VAL A C 1
ATOM 652 O O . VAL A 1 120 ? 17.001 17.921 35.453 1.00 9.31 97 VAL A O 1
ATOM 656 N N . TYR A 1 121 ? 18.236 17.354 37.243 1.00 8.82 98 TYR A N 1
ATOM 657 C CA . TYR A 1 121 ? 17.110 17.381 38.182 1.00 8.64 98 TYR A CA 1
ATOM 658 C C . TYR A 1 121 ? 17.117 18.757 38.828 1.00 8.89 98 TYR A C 1
ATOM 659 O O . TYR A 1 121 ? 18.084 19.075 39.541 1.00 9.31 98 TYR A O 1
ATOM 668 N N . ILE A 1 122 ? 16.065 19.520 38.672 1.00 8.48 99 ILE A N 1
ATOM 669 C CA . ILE A 1 122 ? 15.974 20.919 39.137 1.00 9.39 99 ILE A CA 1
ATOM 670 C C . ILE A 1 122 ? 15.054 20.942 40.365 1.00 8.90 99 ILE A C 1
ATOM 671 O O . ILE A 1 122 ? 13.883 20.567 40.310 1.00 9.50 99 ILE A O 1
ATOM 676 N N . ASP A 1 123 ? 15.597 21.286 41.531 1.00 9.05 100 ASP A N 1
ATOM 677 C CA . ASP A 1 123 ? 14.797 21.362 42.734 1.00 9.59 100 ASP A CA 1
ATOM 678 C C . ASP A 1 123 ? 13.884 22.584 42.699 1.00 8.58 100 ASP A C 1
ATOM 679 O O . ASP A 1 123 ? 14.177 23.613 42.101 1.00 9.56 100 ASP A O 1
ATOM 684 N N . ARG A 1 124 ? 12.723 22.432 43.329 1.00 9.07 101 ARG A N 1
ATOM 685 C CA A ARG A 1 124 ? 11.660 23.445 43.469 0.50 8.69 101 ARG A CA 1
ATOM 686 C CA B ARG A 1 124 ? 11.730 23.492 43.288 0.50 8.61 101 ARG A CA 1
ATOM 687 C C . ARG A 1 124 ? 12.230 24.729 44.010 1.00 9.44 101 ARG A C 1
ATOM 688 O O . ARG A 1 124 ? 13.106 24.725 44.897 1.00 9.87 101 ARG A O 1
ATOM 703 N N . SER A 1 125 ? 11.682 25.871 43.554 1.00 9.86 102 SER A N 1
ATOM 704 C CA . SER A 1 125 ? 12.038 27.177 44.065 1.00 10.69 102 SER A CA 1
ATOM 705 C C . SER A 1 125 ? 11.454 27.570 45.406 1.00 10.64 102 SER A C 1
ATOM 706 O O . SER A 1 125 ? 10.306 27.304 45.672 1.00 15.43 102 SER A O 1
ATOM 709 N N . ASP A 1 126 ? 12.271 28.239 46.202 1.00 14.71 103 ASP A N 1
ATOM 710 C CA . ASP A 1 126 ? 11.746 28.842 47.416 1.00 18.00 103 ASP A CA 1
ATOM 711 C C . ASP A 1 126 ? 10.943 30.104 47.226 1.00 16.18 103 ASP A C 1
ATOM 712 O O . ASP A 1 126 ? 10.405 30.624 48.197 1.00 17.96 103 ASP A O 1
ATOM 717 N N . LEU A 1 127 ? 10.783 30.536 45.986 1.00 14.72 104 LEU A N 1
ATOM 718 C CA . LEU A 1 127 ? 10.064 31.836 45.759 1.00 13.27 104 LEU A CA 1
ATOM 719 C C . LEU A 1 127 ? 8.561 31.688 45.751 1.00 14.96 104 LEU A C 1
ATOM 720 O O . LEU A 1 127 ? 7.896 32.720 45.712 1.00 15.76 104 LEU A O 1
ATOM 725 N N . PHE A 1 128 ? 8.024 30.468 45.739 1.00 16.58 105 PHE A N 1
ATOM 726 C CA . PHE A 1 128 ? 6.591 30.222 45.757 1.00 18.28 105 PHE A CA 1
ATOM 727 C C . PHE A 1 128 ? 6.085 30.075 47.179 1.00 23.29 105 PHE A C 1
ATOM 728 O O . PHE A 1 128 ? 5.143 30.794 47.471 1.00 33.84 105 PHE A O 1
ATOM 736 N N . THR B 1 39 ? 38.464 9.166 70.797 1.00 54.53 16 THR B N 1
ATOM 737 C CA . THR B 1 39 ? 39.173 9.895 69.770 1.00 56.67 16 THR B CA 1
ATOM 738 C C . THR B 1 39 ? 38.334 11.051 69.188 1.00 46.92 16 THR B C 1
ATOM 739 O O . THR B 1 39 ? 37.104 11.142 69.351 1.00 50.80 16 THR B O 1
ATOM 743 N N . ALA B 1 40 ? 39.031 11.938 68.494 1.00 48.61 17 ALA B N 1
ATOM 744 C CA . ALA B 1 40 ? 38.383 13.001 67.742 1.00 48.04 17 ALA B CA 1
ATOM 745 C C . ALA B 1 40 ? 37.663 12.381 66.563 1.00 35.83 17 ALA B C 1
ATOM 746 O O . ALA B 1 40 ? 36.713 12.954 66.031 1.00 37.68 17 ALA B O 1
ATOM 748 N N . GLN B 1 41 ? 38.081 11.194 66.163 1.00 39.24 18 GLN B N 1
ATOM 749 C CA . GLN B 1 41 ? 37.431 10.533 65.060 1.00 41.29 18 GLN B CA 1
ATOM 750 C C . GLN B 1 41 ? 36.090 10.039 65.497 1.00 45.57 18 GLN B C 1
ATOM 751 O O . GLN B 1 41 ? 35.164 9.868 64.690 1.00 33.91 18 GLN B O 1
ATOM 757 N N . ALA B 1 42 ? 35.969 9.761 66.778 1.00 35.18 19 ALA B N 1
ATOM 758 C CA . ALA B 1 42 ? 34.712 9.199 67.229 1.00 27.78 19 ALA B CA 1
ATOM 759 C C . ALA B 1 42 ? 33.707 10.313 67.281 1.00 25.90 19 ALA B C 1
ATOM 760 O O . ALA B 1 42 ? 32.553 10.114 66.922 1.00 26.63 19 ALA B O 1
ATOM 762 N N . MET B 1 43 ? 34.165 11.488 67.735 1.00 24.76 20 MET B N 1
ATOM 763 C CA . MET B 1 43 ? 33.368 12.699 67.750 1.00 21.99 20 MET B CA 1
ATOM 764 C C . MET B 1 43 ? 32.906 13.068 66.323 1.00 23.70 20 MET B C 1
ATOM 765 O O . MET B 1 43 ? 31.743 13.449 66.116 1.00 23.05 20 MET B O 1
ATOM 770 N N . ALA B 1 44 ? 33.824 12.961 65.366 1.00 24.19 21 ALA B N 1
ATOM 771 C CA . ALA B 1 44 ? 33.469 13.310 63.998 1.00 19.85 21 ALA B CA 1
ATOM 772 C C . ALA B 1 44 ? 32.459 12.367 63.438 1.00 23.50 21 ALA B C 1
ATOM 773 O O . ALA B 1 44 ? 31.557 12.766 62.685 1.00 21.98 21 ALA B O 1
ATOM 775 N N . LYS B 1 45 ? 32.575 11.103 63.790 1.00 19.05 22 LYS B N 1
ATOM 776 C CA . LYS B 1 45 ? 31.649 10.067 63.336 1.00 22.50 22 LYS B CA 1
ATOM 777 C C . LYS B 1 45 ? 30.236 10.308 63.885 1.00 18.45 22 LYS B C 1
ATOM 778 O O . LYS B 1 45 ? 29.185 10.229 63.222 1.00 20.33 22 LYS B O 1
ATOM 784 N N . ARG B 1 46 ? 30.188 10.743 65.131 1.00 18.55 23 ARG B N 1
ATOM 785 C CA . ARG B 1 46 ? 28.949 11.099 65.713 1.00 17.82 23 ARG B CA 1
ATOM 786 C C . ARG B 1 46 ? 28.307 12.323 65.026 1.00 15.91 23 ARG B C 1
ATOM 787 O O . ARG B 1 46 ? 27.089 12.355 64.741 1.00 18.38 23 ARG B O 1
ATOM 795 N N . HIS B 1 47 ? 29.106 13.338 64.703 1.00 20.95 24 HIS B N 1
ATOM 796 C CA . HIS B 1 47 ? 28.582 14.502 64.006 1.00 20.88 24 HIS B CA 1
ATOM 797 C C . HIS B 1 47 ? 28.134 14.121 62.607 1.00 18.84 24 HIS B C 1
ATOM 798 O O . HIS B 1 47 ? 27.153 14.624 62.105 1.00 18.44 24 HIS B O 1
ATOM 805 N N . ALA B 1 48 ? 28.884 13.246 61.963 1.00 17.19 25 ALA B N 1
ATOM 806 C CA . ALA B 1 48 ? 28.481 12.856 60.592 1.00 15.20 25 ALA B CA 1
ATOM 807 C C . ALA B 1 48 ? 27.107 12.172 60.562 1.00 16.73 25 ALA B C 1
ATOM 808 O O . ALA B 1 48 ? 26.402 12.255 59.545 1.00 14.39 25 ALA B O 1
ATOM 810 N N . THR B 1 49 ? 26.732 11.460 61.613 1.00 18.96 26 THR B N 1
ATOM 811 C CA . THR B 1 49 ? 25.458 10.779 61.687 1.00 16.02 26 THR B CA 1
ATOM 812 C C . THR B 1 49 ? 24.249 11.696 61.524 1.00 13.82 26 THR B C 1
ATOM 813 O O . THR B 1 49 ? 23.159 11.271 61.147 1.00 17.01 26 THR B O 1
ATOM 817 N N . LEU B 1 50 ? 24.422 12.990 61.812 1.00 15.34 27 LEU B N 1
ATOM 818 C CA A LEU B 1 50 ? 23.335 13.940 61.655 0.70 15.71 27 LEU B CA 1
ATOM 819 C CA B LEU B 1 50 ? 23.353 13.961 61.636 0.30 15.71 27 LEU B CA 1
ATOM 820 C C . LEU B 1 50 ? 22.941 14.000 60.192 1.00 14.37 27 LEU B C 1
ATOM 821 O O . LEU B 1 50 ? 21.806 14.362 59.866 1.00 14.96 27 LEU B O 1
ATOM 830 N N . TYR B 1 51 ? 23.877 13.642 59.312 1.00 14.38 28 TYR B N 1
ATOM 831 C CA . TYR B 1 51 ? 23.645 13.841 57.881 1.00 12.23 28 TYR B CA 1
ATOM 832 C C . TYR B 1 51 ? 23.311 12.552 57.111 1.00 13.59 28 TYR B C 1
ATOM 833 O O . TYR B 1 51 ? 23.150 12.627 55.890 1.00 10.94 28 TYR B O 1
ATOM 84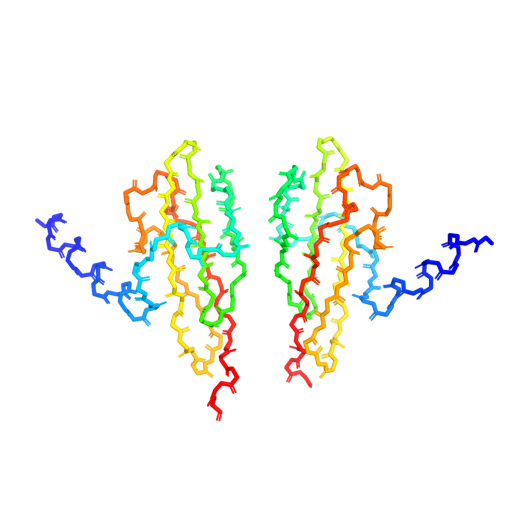2 N N . GLY B 1 52 ? 23.258 11.415 57.786 1.00 13.87 29 GLY B N 1
ATOM 843 C CA . GLY B 1 52 ? 22.928 10.135 57.156 1.00 13.45 29 GLY B CA 1
ATOM 844 C C . GLY B 1 52 ? 23.815 9.059 57.635 1.00 14.64 29 GLY B C 1
ATOM 845 O O . GLY B 1 52 ? 24.345 9.087 58.745 1.00 16.58 29 GLY B O 1
ATOM 846 N N . ASP B 1 53 ? 24.009 8.063 56.797 1.00 12.37 30 ASP B N 1
ATOM 847 C CA . ASP B 1 53 ? 24.682 6.844 57.209 1.00 14.53 30 ASP B CA 1
ATOM 848 C C . ASP B 1 53 ? 25.516 6.290 56.069 1.00 15.34 30 ASP B C 1
ATOM 849 O O . ASP B 1 53 ? 25.164 6.449 54.888 1.00 12.31 30 ASP B O 1
ATOM 854 N N . PRO B 1 54 ? 26.614 5.625 56.311 1.00 12.87 31 PRO B N 1
ATOM 855 C CA . PRO B 1 54 ? 27.360 4.921 55.271 1.00 13.06 31 PRO B CA 1
ATOM 856 C C . PRO B 1 54 ? 26.434 3.902 54.597 1.00 13.55 31 PRO B C 1
ATOM 857 O O . PRO B 1 54 ? 25.496 3.337 55.188 1.00 16.62 31 PRO B O 1
ATOM 861 N N . ALA B 1 55 ? 26.674 3.742 53.283 1.00 14.60 32 ALA B N 1
ATOM 862 C CA . ALA B 1 55 ? 25.897 2.845 52.484 1.00 15.67 32 ALA B CA 1
ATOM 863 C C . ALA B 1 55 ? 26.842 1.997 51.668 1.00 15.83 32 ALA B C 1
ATOM 864 O O . ALA B 1 55 ? 27.948 2.424 51.319 1.00 17.08 32 ALA B O 1
ATOM 866 N N . GLY B 1 56 ? 26.356 0.830 51.320 1.00 16.46 33 GLY B N 1
ATOM 867 C CA . GLY B 1 56 ? 27.060 0.042 50.327 1.00 17.44 33 GLY B CA 1
ATOM 868 C C . GLY B 1 56 ? 26.974 0.713 48.965 1.00 16.65 33 GLY B C 1
ATOM 869 O O . GLY B 1 56 ? 25.946 1.127 48.505 1.00 16.12 33 GLY B O 1
ATOM 870 N N . GLN B 1 57 ? 28.104 0.726 48.315 1.00 16.84 34 GLN B N 1
ATOM 871 C CA . GLN B 1 57 ? 28.330 1.235 46.977 1.00 17.36 34 GLN B CA 1
ATOM 872 C C . GLN B 1 57 ? 27.291 0.709 45.926 1.00 17.47 34 GLN B C 1
ATOM 873 O O . GLN B 1 57 ? 26.848 1.451 45.019 1.00 16.30 34 GLN B O 1
ATOM 879 N N . SER B 1 58 ? 26.920 -0.553 46.067 1.00 15.16 35 SER B N 1
ATOM 880 C CA . SER B 1 58 ? 25.879 -1.124 45.247 1.00 17.35 35 SER B CA 1
ATOM 881 C C . SER B 1 58 ? 24.536 -0.429 45.273 1.00 15.06 35 SER B C 1
ATOM 882 O O . SER B 1 58 ? 23.786 -0.483 44.278 1.00 19.92 35 SER B O 1
ATOM 885 N N . GLN B 1 59 ? 24.265 0.322 46.360 1.00 13.95 36 GLN B N 1
ATOM 886 C CA . GLN B 1 59 ? 22.996 0.946 46.525 1.00 13.34 36 GLN B CA 1
ATOM 887 C C . GLN B 1 59 ? 22.935 2.361 46.014 1.00 11.39 36 GLN B C 1
ATOM 888 O O . GLN B 1 59 ? 21.842 2.969 46.013 1.00 14.75 36 GLN B O 1
ATOM 894 N N . ALA B 1 60 ? 24.041 2.888 45.528 1.00 10.79 37 ALA B N 1
ATOM 895 C CA . ALA B 1 60 ? 23.992 4.310 45.069 1.00 10.59 37 ALA B CA 1
ATOM 896 C C . ALA B 1 60 ? 23.319 4.464 43.707 1.00 11.88 37 ALA B C 1
ATOM 897 O O . ALA B 1 60 ? 23.424 3.574 42.822 1.00 15.05 37 ALA B O 1
ATOM 899 N N . SER B 1 61 ? 22.661 5.614 43.549 1.00 8.85 38 SER B N 1
ATOM 900 C CA A SER B 1 61 ? 22.045 5.874 42.236 0.80 9.66 38 SER B CA 1
ATOM 901 C CA B SER B 1 61 ? 22.024 5.937 42.276 0.20 9.64 38 SER B CA 1
ATOM 902 C C . SER B 1 61 ? 22.941 6.632 41.272 1.00 8.38 38 SER B C 1
ATOM 903 O O . SER B 1 61 ? 22.555 6.784 40.111 1.00 11.25 38 SER B O 1
ATOM 908 N N . ARG B 1 62 ? 24.071 7.136 41.769 1.00 8.83 39 ARG B N 1
ATOM 909 C CA . ARG B 1 62 ? 25.106 7.680 40.896 1.00 8.08 39 ARG B CA 1
ATOM 910 C C . ARG B 1 62 ? 26.417 7.666 41.606 1.00 8.75 39 ARG B C 1
ATOM 911 O O . ARG B 1 62 ? 26.460 7.596 42.891 1.00 8.01 39 ARG B O 1
ATOM 919 N N . ILE B 1 63 ? 27.494 7.696 40.803 1.00 8.27 40 ILE B N 1
ATOM 920 C CA . ILE B 1 63 ? 28.844 7.869 41.250 1.00 7.98 40 ILE B CA 1
ATOM 921 C C . ILE B 1 63 ? 29.341 9.249 40.862 1.00 9.10 40 ILE B C 1
ATOM 922 O O . ILE B 1 63 ? 29.233 9.616 39.702 1.00 10.76 40 ILE B O 1
ATOM 927 N N . ILE B 1 64 ? 29.796 10.012 41.869 1.00 9.40 41 ILE B N 1
ATOM 928 C CA . ILE B 1 64 ? 30.386 11.347 41.630 1.00 9.68 41 ILE B CA 1
ATOM 929 C C . ILE B 1 64 ? 31.889 11.203 41.773 1.00 11.08 41 ILE B C 1
ATOM 930 O O . ILE B 1 64 ? 32.374 10.778 42.832 1.00 12.43 41 ILE B O 1
ATOM 935 N N . ASP B 1 65 ? 32.647 11.641 40.759 1.00 13.09 42 ASP B N 1
ATOM 936 C CA . ASP B 1 65 ? 34.113 11.663 40.900 1.00 12.24 42 ASP B CA 1
ATOM 937 C C . ASP B 1 65 ? 34.529 12.934 41.685 1.00 13.87 42 ASP B C 1
ATOM 938 O O . ASP B 1 65 ? 34.154 14.045 41.304 1.00 16.00 42 ASP B O 1
ATOM 943 N N . VAL B 1 66 ? 35.301 12.749 42.742 1.00 14.18 43 VAL B N 1
ATOM 944 C CA . VAL B 1 66 ? 35.756 13.879 43.564 1.00 14.62 43 VAL B CA 1
ATOM 945 C C . VAL B 1 66 ? 37.013 14.412 42.903 1.00 17.28 43 VAL B C 1
ATOM 946 O O . VAL B 1 66 ? 38.004 13.697 42.842 1.00 23.18 43 VAL B O 1
ATOM 950 N N . LYS B 1 67 ? 36.925 15.640 42.364 1.00 14.85 44 LYS B N 1
ATOM 951 C CA . LYS B 1 67 ? 38.061 16.199 41.585 1.00 17.48 44 LYS B CA 1
ATOM 952 C C . LYS B 1 67 ? 38.546 17.421 42.320 1.00 14.27 44 LYS B C 1
ATOM 953 O O . LYS B 1 67 ? 37.799 18.139 42.993 1.00 17.82 44 LYS B O 1
ATOM 959 N N . PRO B 1 68 ? 39.818 17.810 42.087 1.00 15.78 45 PRO B N 1
ATOM 960 C CA . PRO B 1 68 ? 40.317 19.075 42.652 1.00 18.02 45 PRO B CA 1
ATOM 961 C C . PRO B 1 68 ? 39.524 20.303 42.157 1.00 17.30 45 PRO B C 1
ATOM 962 O O . PRO B 1 68 ? 39.117 20.293 41.016 1.00 16.73 45 PRO B O 1
ATOM 966 N N . GLY B 1 69 ? 39.230 21.306 43.022 1.00 22.77 46 GLY B N 1
ATOM 967 C CA . GLY B 1 69 ? 38.390 22.474 42.673 1.00 22.98 46 GLY B CA 1
ATOM 968 C C . GLY B 1 69 ? 36.902 22.319 42.276 1.00 26.27 46 GLY B C 1
ATOM 969 O O . GLY B 1 69 ? 36.289 23.220 41.625 1.00 23.00 46 GLY B O 1
ATOM 970 N N . MET B 1 70 ? 36.278 21.172 42.587 1.00 23.70 47 MET B N 1
ATOM 971 C CA . MET B 1 70 ? 34.845 21.029 42.187 1.00 19.75 47 MET B CA 1
ATOM 972 C C . MET B 1 70 ? 33.801 21.921 42.958 1.00 17.18 47 MET B C 1
ATOM 973 O O . MET B 1 70 ? 32.658 22.138 42.440 1.00 18.44 47 MET B O 1
ATOM 978 N N . ARG B 1 71 ? 34.228 22.396 44.162 1.00 14.58 48 ARG B N 1
ATOM 979 C CA . ARG B 1 71 ? 33.523 23.297 45.046 1.00 11.74 48 ARG B CA 1
ATOM 980 C C . ARG B 1 71 ? 32.396 22.658 45.812 1.00 10.21 48 ARG B C 1
ATOM 981 O O . ARG B 1 71 ? 32.403 22.668 47.102 1.00 11.20 48 ARG B O 1
ATOM 989 N N . TYR B 1 72 ? 31.382 22.083 45.140 1.00 9.98 49 TYR B N 1
ATOM 990 C CA . TYR B 1 72 ? 30.267 21.498 45.871 1.00 9.38 49 TYR B CA 1
ATOM 991 C C . TYR B 1 72 ? 29.499 20.560 44.975 1.00 8.47 49 TYR B C 1
ATOM 992 O O . TYR B 1 72 ? 29.674 20.613 43.754 1.00 9.70 49 TYR B O 1
ATOM 1001 N N . VAL B 1 73 ? 28.656 19.785 45.631 1.00 9.49 50 VAL B N 1
ATOM 1002 C CA . VAL B 1 73 ? 27.614 18.967 44.981 1.00 11.07 50 VAL B CA 1
ATOM 1003 C C . VAL B 1 73 ? 26.318 19.209 45.672 1.00 8.82 50 VAL B C 1
ATOM 1004 O O . VAL B 1 73 ? 26.285 19.674 46.819 1.00 9.18 50 VAL B O 1
ATOM 1008 N N . ASN B 1 74 ? 25.231 18.862 45.010 1.00 7.55 51 ASN B N 1
ATOM 1009 C CA . ASN B 1 74 ? 23.909 18.940 45.543 1.00 7.33 51 ASN B CA 1
ATOM 1010 C C . ASN B 1 74 ? 23.312 17.586 45.688 1.00 7.93 51 ASN B C 1
ATOM 1011 O O . ASN B 1 74 ? 23.264 16.833 44.675 1.00 8.40 51 ASN B O 1
ATOM 1016 N N . VAL B 1 75 ? 22.791 17.229 46.858 1.00 8.67 52 VAL B N 1
ATOM 1017 C CA . VAL B 1 75 ? 22.145 15.920 47.069 1.00 8.81 52 VAL B CA 1
ATOM 1018 C C . VAL B 1 75 ? 20.789 16.086 47.702 1.00 8.86 52 VAL B C 1
ATOM 1019 O O . VAL B 1 75 ? 20.573 17.137 48.382 1.00 9.98 52 VAL B O 1
ATOM 1023 N N . ASP B 1 76 ? 19.903 15.109 47.507 1.00 8.70 53 ASP B N 1
ATOM 1024 C CA . ASP B 1 76 ? 18.601 15.208 48.141 1.00 9.80 53 ASP B CA 1
ATOM 1025 C C . ASP B 1 76 ? 18.605 14.440 49.448 1.00 10.16 53 ASP B C 1
ATOM 1026 O O . ASP B 1 76 ? 19.326 13.482 49.636 1.00 11.52 53 ASP B O 1
ATOM 1031 N N . SER B 1 77 ? 17.672 14.830 50.317 1.00 11.24 54 SER B N 1
ATOM 1032 C CA . SER B 1 77 ? 17.351 14.033 51.485 1.00 10.22 54 SER B CA 1
ATOM 1033 C C . SER B 1 77 ? 16.964 12.665 50.986 1.00 12.22 54 SER B C 1
ATOM 1034 O O . SER B 1 77 ? 16.133 12.523 50.065 1.00 14.49 54 SER B O 1
ATOM 1037 N N . GLY B 1 78 ? 17.576 11.623 51.540 1.00 11.43 55 GLY B N 1
ATOM 1038 C CA . GLY B 1 78 ? 17.257 10.255 51.166 1.00 12.50 55 GLY B CA 1
ATOM 1039 C C . GLY B 1 78 ? 18.058 9.671 50.031 1.00 14.64 55 GLY B C 1
ATOM 1040 O O . GLY B 1 78 ? 18.010 8.445 49.833 1.00 15.65 55 GLY B O 1
ATOM 1041 N N . GLU B 1 79 ? 18.787 10.518 49.281 1.00 11.57 56 GLU B N 1
ATOM 1042 C CA . GLU B 1 79 ? 19.557 10.009 48.135 1.00 10.95 56 GLU B CA 1
ATOM 1043 C C . GLU B 1 79 ? 20.742 9.219 48.598 1.00 9.16 56 GLU B C 1
ATOM 1044 O O . GLU B 1 79 ? 21.393 9.580 49.609 1.00 10.79 56 GLU B O 1
ATOM 1050 N N . THR B 1 80 ? 21.088 8.150 47.866 1.00 10.53 57 THR B N 1
ATOM 1051 C CA . THR B 1 80 ? 22.329 7.381 48.148 1.00 10.95 57 THR B CA 1
ATOM 1052 C C . THR B 1 80 ? 23.272 7.668 47.002 1.00 10.21 57 THR B C 1
ATOM 1053 O O . THR B 1 80 ? 22.958 7.421 45.810 1.00 10.09 57 THR B O 1
ATOM 1057 N N . VAL B 1 81 ? 24.429 8.216 47.335 1.00 9.16 58 VAL B N 1
ATOM 1058 C CA . VAL B 1 81 ? 25.439 8.723 46.420 1.00 9.21 58 VAL B CA 1
ATOM 1059 C C . VAL B 1 81 ? 26.757 8.060 46.706 1.00 9.77 58 VAL B C 1
ATOM 1060 O O . VAL B 1 81 ? 27.164 7.979 47.897 1.00 10.41 58 VAL B O 1
ATOM 1064 N N . ALA B 1 82 ? 27.459 7.611 45.683 1.00 10.20 59 ALA B N 1
ATOM 1065 C CA . ALA B 1 82 ? 28.832 7.106 45.865 1.00 7.96 59 ALA B CA 1
ATOM 1066 C C . ALA B 1 82 ? 29.796 8.163 45.384 1.00 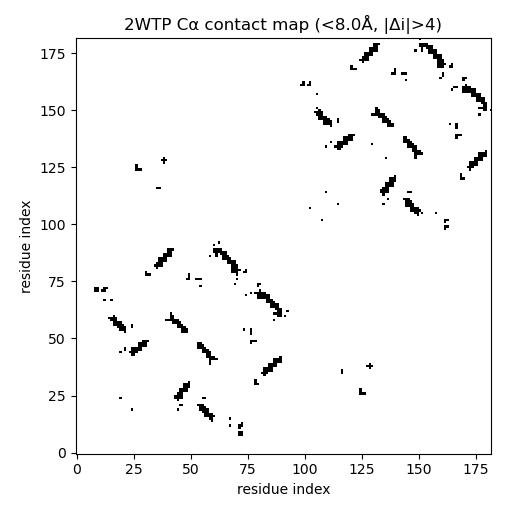9.93 59 ALA B C 1
ATOM 1067 O O . ALA B 1 82 ? 29.541 8.893 44.384 1.00 12.26 59 ALA B O 1
ATOM 1069 N N . PHE B 1 83 ? 30.890 8.334 46.104 1.00 8.65 60 PHE B N 1
ATOM 1070 C CA . PHE B 1 83 ? 31.887 9.333 45.785 1.00 9.10 60 PHE B CA 1
ATOM 1071 C C . PHE B 1 83 ? 33.186 8.571 45.506 1.00 11.75 60 PHE B C 1
ATOM 1072 O O . PHE B 1 83 ? 33.547 7.657 46.268 1.00 14.04 60 PHE B O 1
ATOM 1080 N N . ARG B 1 84 ? 33.845 8.914 44.417 1.00 9.57 61 ARG B N 1
ATOM 1081 C CA . ARG B 1 84 ? 34.986 8.108 43.953 1.00 9.67 61 ARG B CA 1
ATOM 1082 C C . ARG B 1 84 ? 36.224 9.016 43.778 1.00 13.94 61 ARG B C 1
ATOM 1083 O O . ARG B 1 84 ? 36.161 10.113 43.221 1.00 14.49 61 ARG B O 1
ATOM 1091 N N . ALA B 1 85 ? 37.331 8.487 44.323 1.00 13.95 62 ALA B N 1
ATOM 1092 C CA . ALA B 1 85 ? 38.628 9.069 44.089 1.00 19.46 62 ALA B CA 1
ATOM 1093 C C . ALA B 1 85 ? 39.550 7.907 43.675 1.00 25.13 62 ALA B C 1
ATOM 1094 O O . ALA B 1 85 ? 39.934 7.062 44.508 1.00 25.92 62 ALA B O 1
ATOM 1096 N N . GLY B 1 86 ? 39.824 7.834 42.375 1.00 27.06 63 GLY B N 1
ATOM 1097 C CA . GLY B 1 86 ? 40.590 6.736 41.849 1.00 33.41 63 GLY B CA 1
ATOM 1098 C C . GLY B 1 86 ? 39.905 5.423 42.080 1.00 30.46 63 GLY B C 1
ATOM 1099 O O . GLY B 1 86 ? 38.801 5.172 41.605 1.00 30.62 63 GLY B O 1
ATOM 1100 N N . GLU B 1 87 ? 40.584 4.537 42.766 1.00 33.07 64 GLU B N 1
ATOM 1101 C CA . GLU B 1 87 ? 40.016 3.222 42.952 1.00 33.61 64 GLU B CA 1
ATOM 1102 C C . GLU B 1 87 ? 39.212 3.159 44.253 1.00 32.93 64 GLU B C 1
ATOM 1103 O O . GLU B 1 87 ? 38.508 2.173 44.486 1.00 49.35 64 GLU B O 1
ATOM 1109 N N . LYS B 1 88 ? 39.279 4.242 45.047 1.00 28.72 65 LYS B N 1
ATOM 1110 C CA . LYS B 1 88 ? 38.513 4.301 46.293 1.00 22.20 65 LYS B CA 1
ATOM 1111 C C . LYS B 1 88 ? 37.111 4.879 46.060 1.00 18.08 65 LYS B C 1
ATOM 1112 O O . LYS B 1 88 ? 36.942 5.930 45.436 1.00 16.98 65 LYS B O 1
ATOM 1118 N N . ILE B 1 89 ? 36.136 4.183 46.602 1.00 17.88 66 ILE B N 1
ATOM 1119 C CA . ILE B 1 89 ? 34.725 4.589 46.463 1.00 16.37 66 ILE B CA 1
ATOM 1120 C C . ILE B 1 89 ? 34.095 4.439 47.845 1.00 19.55 66 ILE B C 1
ATOM 1121 O O . ILE B 1 89 ? 34.233 3.395 48.504 1.00 17.94 66 ILE B O 1
ATOM 1126 N N . VAL B 1 90 ? 33.362 5.459 48.264 1.00 16.00 67 VAL B N 1
ATOM 1127 C CA . VAL B 1 90 ? 32.651 5.435 49.560 1.00 13.00 67 VAL B CA 1
ATOM 1128 C C . VAL B 1 90 ? 31.253 5.972 49.294 1.00 13.85 67 VAL B C 1
ATOM 1129 O O . VAL B 1 90 ? 31.101 7.033 48.615 1.00 14.97 67 VAL B O 1
ATOM 1133 N N . ALA B 1 91 ? 30.233 5.321 49.781 1.00 13.73 68 ALA B N 1
ATOM 1134 C CA . ALA B 1 91 ? 28.881 5.764 49.530 1.00 11.18 68 ALA B CA 1
ATOM 1135 C C . ALA B 1 91 ? 28.163 6.116 50.792 1.00 11.25 68 ALA B C 1
ATOM 1136 O O . ALA B 1 91 ? 28.554 5.694 51.914 1.00 12.89 68 ALA B O 1
ATOM 1138 N N . TRP B 1 92 ? 27.083 6.876 50.630 1.00 10.38 69 TRP B N 1
ATOM 1139 C CA . TRP B 1 92 ? 26.386 7.532 51.758 1.00 10.82 69 TRP B CA 1
ATOM 1140 C C . TRP B 1 92 ? 24.932 7.670 51.436 1.00 10.69 69 TRP B C 1
ATOM 1141 O O . TRP B 1 92 ? 24.626 8.108 50.308 1.00 10.23 69 TRP B O 1
ATOM 1152 N N . THR B 1 93 ? 24.040 7.400 52.368 1.00 8.88 70 THR B N 1
ATOM 1153 C CA . THR B 1 93 ? 22.634 7.716 52.228 1.00 8.67 70 THR B CA 1
ATOM 1154 C C . THR B 1 93 ? 22.329 8.894 53.091 1.00 11.65 70 THR B C 1
ATOM 1155 O O . THR B 1 93 ? 22.497 8.879 54.339 1.00 12.09 70 THR B O 1
ATOM 1159 N N . PHE B 1 94 ? 21.880 9.985 52.458 1.00 10.94 71 PHE B N 1
ATOM 1160 C CA . PHE B 1 94 ? 21.611 11.202 53.226 1.00 10.84 71 PHE B CA 1
ATOM 1161 C C . PHE B 1 94 ? 20.323 11.117 53.993 1.00 12.85 71 PHE B C 1
ATOM 1162 O O . PHE B 1 94 ? 19.348 10.527 53.559 1.00 15.21 71 PHE B O 1
ATOM 1170 N N . ALA B 1 95 ? 20.381 11.701 55.208 1.00 11.65 72 ALA B N 1
ATOM 1171 C CA . ALA B 1 95 ? 19.252 11.741 56.092 1.00 14.80 72 ALA B CA 1
ATOM 1172 C C . ALA B 1 95 ? 18.108 12.634 55.563 1.00 16.31 72 ALA B C 1
ATOM 1173 O O . ALA B 1 95 ? 18.256 13.326 54.542 1.00 14.95 72 ALA B O 1
ATOM 1175 N N . GLN B 1 96 ? 16.950 12.588 56.222 1.00 14.97 73 GLN B N 1
ATOM 1176 C CA . GLN B 1 96 ? 15.815 13.482 55.958 1.00 20.17 73 GLN B CA 1
ATOM 1177 C C . GLN B 1 96 ? 16.024 14.756 56.736 1.00 22.71 73 GLN B C 1
ATOM 1178 O O . GLN B 1 96 ? 15.867 14.789 57.972 1.00 26.11 73 GLN B O 1
ATOM 1184 N N . MET B 1 97 ? 16.436 15.816 56.059 1.00 15.63 74 MET B N 1
ATOM 1185 C CA . MET B 1 97 ? 16.788 17.070 56.681 1.00 18.32 74 MET B CA 1
ATOM 1186 C C . MET B 1 97 ? 15.540 17.931 56.888 1.00 18.26 74 MET B C 1
ATOM 1187 O O . MET B 1 97 ? 14.724 18.105 55.990 1.00 18.07 74 MET B O 1
ATOM 1192 N N . VAL B 1 98 ? 15.437 18.556 58.047 1.00 19.79 75 VAL B N 1
ATOM 1193 C CA . VAL B 1 98 ? 14.299 19.431 58.280 1.00 22.85 75 VAL B CA 1
ATOM 1194 C C . VAL B 1 98 ? 14.441 20.780 57.610 1.00 21.12 75 VAL B C 1
ATOM 1195 O O . VAL B 1 98 ? 13.428 21.395 57.349 1.00 25.18 75 VAL B O 1
ATOM 1199 N N . ARG B 1 99 ? 15.663 21.217 57.271 1.00 19.61 76 ARG B N 1
ATOM 1200 C CA . ARG B 1 99 ? 15.862 22.427 56.491 1.00 20.31 76 ARG B CA 1
ATOM 1201 C C . ARG B 1 99 ? 17.038 22.167 55.555 1.00 17.61 76 ARG B C 1
ATOM 1202 O O . ARG B 1 99 ? 17.816 21.200 55.769 1.00 17.39 76 ARG B O 1
ATOM 1210 N N . ASP B 1 100 ? 17.132 22.949 54.504 1.00 15.82 77 ASP B N 1
ATOM 1211 C CA . ASP B 1 100 ? 18.299 22.857 53.601 1.00 13.81 77 ASP B CA 1
ATOM 1212 C C . ASP B 1 100 ? 19.560 23.070 54.417 1.00 14.42 77 ASP B C 1
ATOM 1213 O O . ASP B 1 100 ? 19.589 23.982 55.260 1.00 18.37 77 ASP B O 1
ATOM 1218 N N . THR B 1 101 ? 20.555 22.220 54.261 1.00 14.75 78 THR B N 1
ATOM 1219 C CA A THR B 1 101 ? 21.728 22.319 55.092 0.70 15.26 78 THR B CA 1
ATOM 1220 C CA B THR B 1 101 ? 21.723 22.302 55.114 0.30 15.27 78 THR B CA 1
ATOM 1221 C C . THR B 1 101 ? 22.937 22.016 54.249 1.00 15.46 78 THR B C 1
ATOM 1222 O O . THR B 1 101 ? 22.795 21.713 53.039 1.00 18.22 78 THR B O 1
ATOM 1229 N N . SER B 1 102 ? 24.125 22.216 54.767 1.00 12.80 79 SER B N 1
ATOM 1230 C CA . SER B 1 102 ? 25.310 21.788 54.038 1.00 15.67 79 SER B CA 1
ATOM 1231 C C . SER B 1 102 ? 26.310 21.234 55.015 1.00 17.81 79 SER B C 1
ATOM 1232 O O . SER B 1 102 ? 26.273 21.469 56.254 1.00 19.34 79 SER B O 1
ATOM 1235 N N . VAL B 1 103 ? 27.212 20.426 54.496 1.00 12.90 80 VAL B N 1
ATOM 1236 C CA . VAL B 1 103 ? 28.246 19.811 55.307 1.00 14.33 80 VAL B CA 1
ATOM 1237 C C . VAL B 1 103 ? 29.489 19.572 54.472 1.00 15.01 80 VAL B C 1
ATOM 1238 O O . VAL B 1 103 ? 29.428 19.422 53.242 1.00 14.45 80 VAL B O 1
ATOM 1242 N N . ASP B 1 104 ? 30.646 19.564 55.083 1.00 12.16 81 ASP B N 1
ATOM 1243 C CA . ASP B 1 104 ? 31.854 19.282 54.398 1.00 12.40 81 ASP B CA 1
ATOM 1244 C C . ASP B 1 104 ? 31.955 17.772 54.091 1.00 12.81 81 ASP B C 1
ATOM 1245 O O . ASP B 1 104 ? 31.737 16.924 55.004 1.00 13.03 81 ASP B O 1
ATOM 1250 N N . LEU B 1 105 ? 32.210 17.364 52.827 1.00 12.47 82 LEU B N 1
ATOM 1251 C CA . LEU B 1 105 ? 32.339 15.929 52.515 1.00 11.58 82 LEU B CA 1
ATOM 1252 C C . LEU B 1 105 ? 33.394 15.276 53.342 1.00 15.48 82 LEU B C 1
ATOM 1253 O O . LEU B 1 105 ? 33.260 14.093 53.653 1.00 16.31 82 LEU B O 1
ATOM 1258 N N . GLY B 1 106 ? 34.468 16.026 53.718 1.00 12.59 83 GLY B N 1
ATOM 1259 C CA . GLY B 1 106 ? 35.521 15.494 54.561 1.00 15.26 83 GLY B CA 1
ATOM 1260 C C . GLY B 1 106 ? 35.068 15.072 55.958 1.00 19.35 83 GLY B C 1
ATOM 1261 O O . GLY B 1 106 ? 35.734 14.239 56.576 1.00 21.79 83 GLY B O 1
ATOM 1262 N N . LEU B 1 107 ? 33.959 15.627 56.443 1.00 16.23 84 LEU B N 1
ATOM 1263 C CA . LEU B 1 107 ? 33.373 15.128 57.717 1.00 15.13 84 LEU B CA 1
ATOM 1264 C C . LEU B 1 107 ? 32.77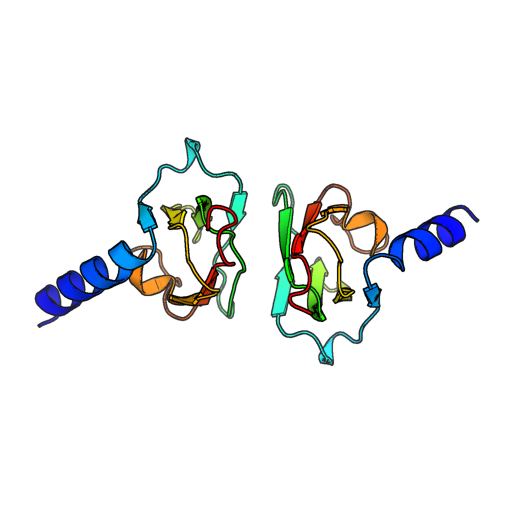3 13.741 57.536 1.00 17.12 84 LEU B C 1
ATOM 1265 O O . LEU B 1 107 ? 32.934 12.849 58.387 1.00 17.83 84 LEU B O 1
ATOM 1270 N N . LEU B 1 108 ? 32.121 13.513 56.405 1.00 15.11 85 LEU B N 1
ATOM 1271 C CA . LEU B 1 108 ? 31.433 12.254 56.187 1.00 16.17 85 LEU B CA 1
ATOM 1272 C C . LEU B 1 108 ? 32.375 11.154 55.745 1.00 18.14 85 LEU B C 1
ATOM 1273 O O . LEU B 1 108 ? 32.204 10.011 56.097 1.00 21.17 85 LEU B O 1
ATOM 1278 N N . MET B 1 109 ? 33.387 11.530 54.983 1.00 14.72 86 MET B N 1
ATOM 1279 C CA . MET B 1 109 ? 34.327 10.532 54.454 1.00 19.20 86 MET B CA 1
ATOM 1280 C C . MET B 1 109 ? 35.771 11.020 54.452 1.00 21.26 86 MET B C 1
ATOM 1281 O O . MET B 1 109 ? 36.355 11.348 53.419 1.00 22.50 86 MET B O 1
ATOM 1286 N N . PRO B 1 110 ? 36.337 11.091 55.672 1.00 17.44 87 PRO B N 1
ATOM 1287 C CA . PRO B 1 110 ? 37.710 11.573 55.821 1.00 22.11 87 PRO B CA 1
ATOM 1288 C C . PRO B 1 110 ? 38.753 10.727 55.142 1.00 24.55 87 PRO B C 1
ATOM 1289 O O . PRO B 1 110 ? 39.797 11.275 54.825 1.00 30.63 87 PRO B O 1
ATOM 1293 N N . ASP B 1 111 ? 38.457 9.468 54.845 1.00 24.37 88 ASP B N 1
ATOM 1294 C CA . ASP B 1 111 ? 39.484 8.620 54.234 1.00 26.70 88 ASP B CA 1
ATOM 1295 C C . ASP B 1 111 ? 39.389 8.742 52.719 1.00 28.87 88 ASP B C 1
ATOM 1296 O O . ASP B 1 111 ? 40.146 8.108 52.030 1.00 31.12 88 ASP B O 1
ATOM 1301 N N . LEU B 1 112 ? 38.446 9.499 52.163 1.00 21.34 89 LEU B N 1
ATOM 1302 C CA . LEU B 1 112 ? 38.397 9.601 50.685 1.00 22.51 89 LEU B CA 1
ATOM 1303 C C . LEU B 1 112 ? 39.287 10.742 50.215 1.00 22.87 89 LEU B C 1
ATOM 1304 O O . LEU B 1 112 ? 39.052 11.895 50.580 1.00 22.48 89 LEU B O 1
ATOM 1309 N N . PRO B 1 113 ? 40.324 10.454 49.426 1.00 22.08 90 PRO B N 1
ATOM 1310 C CA . PRO B 1 113 ? 41.225 11.529 48.988 1.00 24.81 90 PRO B CA 1
ATOM 1311 C C . PRO B 1 113 ? 40.507 12.666 48.286 1.00 25.73 90 PRO B C 1
ATOM 1312 O O . PRO B 1 113 ? 39.704 12.372 47.398 1.00 24.66 90 PRO B O 1
ATOM 1316 N N . GLY B 1 114 ? 40.723 13.930 48.696 1.00 22.75 91 GLY B N 1
ATOM 1317 C CA . GLY B 1 114 ? 40.153 15.064 48.000 1.00 25.32 91 GLY B CA 1
ATOM 1318 C C . GLY B 1 114 ? 38.829 15.504 48.592 1.00 20.47 91 GLY B C 1
ATOM 1319 O O . GLY B 1 114 ? 38.241 16.483 48.138 1.00 21.07 91 GLY B O 1
ATOM 1320 N N . SER B 1 115 ? 38.353 14.773 49.582 1.00 20.39 92 SER B N 1
ATOM 1321 C CA . SER B 1 115 ? 37.013 15.088 50.077 1.00 18.63 92 SER B CA 1
ATOM 1322 C C . SER B 1 115 ? 36.983 16.397 50.865 1.00 17.50 92 SER B C 1
ATOM 1323 O O . SER B 1 115 ? 35.957 17.097 50.910 1.00 16.58 92 SER B O 1
ATOM 1326 N N . ALA B 1 116 ? 38.062 16.683 51.575 1.00 19.41 93 ALA B N 1
ATOM 1327 C CA . ALA B 1 116 ? 38.065 17.845 52.428 1.00 20.93 93 ALA B CA 1
ATOM 1328 C C . ALA B 1 116 ? 37.922 19.151 51.649 1.00 20.88 93 ALA B C 1
ATOM 1329 O O . ALA B 1 116 ? 38.654 19.443 50.685 1.00 24.73 93 ALA B O 1
ATOM 1331 N N . GLY B 1 117 ? 36.975 19.969 52.080 1.00 21.08 94 GLY B N 1
ATOM 1332 C CA . GLY B 1 117 ? 36.708 21.219 51.398 1.00 22.11 94 GLY B CA 1
ATOM 1333 C C . GLY B 1 117 ? 35.655 21.165 50.298 1.00 22.69 94 GLY B C 1
ATOM 1334 O O . GLY B 1 117 ? 35.302 22.209 49.735 1.00 23.61 94 GLY B O 1
ATOM 1335 N N . VAL B 1 118 ? 35.172 19.981 49.951 1.00 19.25 95 VAL B N 1
ATOM 1336 C CA . VAL B 1 118 ? 34.041 19.898 49.009 1.00 16.99 95 VAL B CA 1
ATOM 1337 C C . VAL B 1 118 ? 32.771 20.008 49.810 1.00 14.19 95 VAL B C 1
ATOM 1338 O O . VAL B 1 118 ? 32.535 19.236 50.734 1.00 16.51 95 VAL B O 1
ATOM 1342 N N . ARG B 1 119 ? 31.938 20.980 49.525 1.00 12.52 96 ARG B N 1
ATOM 1343 C CA . ARG B 1 119 ? 30.715 21.164 50.250 1.00 10.60 96 ARG B CA 1
ATOM 1344 C C . ARG B 1 119 ? 29.613 20.329 49.674 1.00 9.67 96 ARG B C 1
ATOM 1345 O O . ARG B 1 119 ? 29.453 20.251 48.438 1.00 11.09 96 ARG B O 1
ATOM 1353 N N . VAL B 1 120 ? 28.793 19.717 50.538 1.00 10.39 97 VAL B N 1
ATOM 1354 C CA . VAL B 1 120 ? 27.621 18.958 50.119 1.00 9.98 97 VAL B CA 1
ATOM 1355 C C . VAL B 1 120 ? 26.398 19.738 50.565 1.00 10.69 97 VAL B C 1
ATOM 1356 O O . VAL B 1 120 ? 26.196 19.926 51.750 1.00 13.22 97 VAL B O 1
ATOM 1360 N N . TYR B 1 121 ? 25.590 20.233 49.646 1.00 8.25 98 TYR B N 1
ATOM 1361 C CA . TYR B 1 121 ? 24.346 20.903 49.992 1.00 9.83 98 TYR B CA 1
ATOM 1362 C C . TYR B 1 121 ? 23.238 19.885 50.009 1.00 9.86 98 TYR B C 1
ATOM 1363 O O . TYR B 1 121 ? 23.002 19.213 48.978 1.00 10.01 98 TYR B O 1
ATOM 1372 N N . ILE B 1 122 ? 22.581 19.656 51.121 1.00 11.66 99 ILE B N 1
ATOM 1373 C CA . ILE B 1 122 ? 21.566 18.613 51.186 1.00 8.08 99 ILE B CA 1
ATOM 1374 C C . ILE B 1 122 ? 20.228 19.293 51.263 1.00 10.68 99 ILE B C 1
ATOM 1375 O O . ILE B 1 122 ? 19.924 20.176 52.088 1.00 12.56 99 ILE B O 1
ATOM 1380 N N . ASP B 1 123 ? 19.321 18.912 50.367 1.00 11.21 100 ASP B N 1
ATOM 1381 C CA . ASP B 1 123 ? 18.011 19.567 50.253 1.00 11.58 100 ASP B CA 1
ATOM 1382 C C . ASP B 1 123 ? 17.085 19.094 51.354 1.00 13.24 100 ASP B C 1
ATOM 1383 O O . ASP B 1 123 ? 17.133 17.926 51.809 1.00 13.88 100 ASP B O 1
ATOM 1388 N N . ARG B 1 124 ? 16.212 20.015 51.804 1.00 13.78 101 ARG B N 1
ATOM 1389 C CA . ARG B 1 124 ? 15.250 19.696 52.834 1.00 1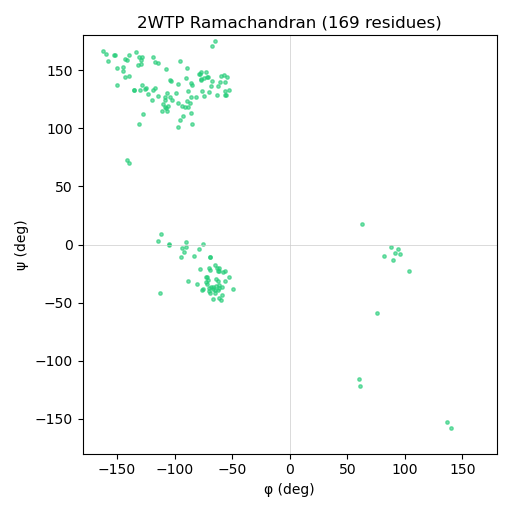6.07 101 ARG B CA 1
ATOM 1390 C C . ARG B 1 124 ? 14.356 18.545 52.333 1.00 13.16 101 ARG B C 1
ATOM 1391 O O . ARG B 1 124 ? 14.033 18.492 51.131 1.00 17.40 101 ARG B O 1
ATOM 1399 N N . SER B 1 125 ? 13.956 17.675 53.257 1.00 16.12 102 SER B N 1
ATOM 1400 C CA . SER B 1 125 ? 13.046 16.566 53.018 1.00 19.74 102 SER B CA 1
ATOM 1401 C C . SER B 1 125 ? 11.684 17.142 52.707 1.00 30.76 102 SER B C 1
ATOM 1402 O O . SER B 1 125 ? 11.268 18.112 53.321 1.00 24.54 102 SER B O 1
ATOM 1405 N N . ASP B 1 126 ? 10.993 16.536 51.757 1.00 37.54 103 ASP B N 1
ATOM 1406 C CA . ASP B 1 126 ? 9.611 16.933 51.477 1.00 48.43 103 ASP B CA 1
ATOM 1407 C C . ASP B 1 126 ? 8.606 16.336 52.492 1.00 49.93 103 ASP B C 1
ATOM 1408 O O . ASP B 1 126 ? 7.417 16.679 52.482 1.00 43.30 103 ASP B O 1
ATOM 1413 N N . LEU B 1 127 ? 9.113 15.502 53.405 1.00 34.29 104 LEU B N 1
ATOM 1414 C CA . LEU B 1 127 ? 8.297 14.761 54.386 1.00 32.30 104 LEU B CA 1
ATOM 1415 C C . LEU B 1 127 ? 7.935 15.588 55.630 1.00 41.06 104 LEU B C 1
ATOM 1416 O O . LEU B 1 127 ? 8.448 16.690 55.836 1.00 52.00 104 LEU B O 1
#

Sequence (182 aa):
STATAQAMAKRHATLYGDPAGQSQASRIIDDVKPGMMRYVVNVDSSGETVAFRRAGEKIVAWTFAQMVRDTSVDLGLLMPDLPGSAGVRVYIDRRSDLFTAQAMAKRHATLLYGDPAGQSQASSRIIDVKPGMRYVNVDSGETVAFRAGEKIVAWTFAQMVRDTTSVDLGLLMPDLPGSAGVRVYIDRSDL